Protein AF-A0AB36DPX4-F1 (afdb_monomer_lite)

Foldseek 3Di:
DVVVVVLVLLLQQQAQDFQQQAFELVVVLVVCCPPPLSQQQDAAVSVVVSLQLLQPADPVRHGDNLPVLSPDSHQWFAFQQLGTAGVSLLSNLLNQLLVQLVCLVPDVVNVVVVDDLVRSLVVSLVRQLVVQLVVLVVCCPVQVQHRQRQRRSLNSNLSNCCNSPQDDSNDPHGSSVSVVCCRVPPGVTDRLVLFPCSVSHHNHNPSHHSPDGDSDSGHPRHD

Organism: Moraxella catarrhalis (NCBI:txid480)

Radius of gyration: 17.57 Å; chains: 1; bounding box: 47×37×56 Å

Secondary structure (DSSP, 8-state):
-HHHHHHHHHTTTT-SS-GGGEE-HHHHHHHHHTSTT-GGG--HHHHHHHHHTTT-B-TTS-BSSSGGGTTSTTSEEEETTTEEEEHHHHHHHHHHHHHHHHHHHH-HHHHHTT--HHHHHHHHHHHHHHHHHHHHHHHHHH-TTTTT-TTHHHHHHHHHHIIIII--TT-SS-HHHHHHHHHHHTS-B--GGGSTTGGGS-SS--SS--S----SSSPSS--

Sequence (223 aa):
MAVAASVAAEAVENNAVNKSQSGNIITFIEFFNNTNTKMGQLVGSDAKKAMLRLNDTNFKLMPSVTPPFNGINDRYIYTTKGGWIDMVHFLFYASEAYSHKKEMMENPSTSYLGLTQQEIVSKSINHAVKRGYLQEKLDSIKAPHSAYSYEDLPSDYYGAVFGANHFDPKSKISFGQQIYNYFKQELDVKSPYHAPNYNDLPDIDNKKHSGIFNRTINPMFIP

pLDDT: mean 88.91, std 14.02, range [30.95, 98.81]

Structure (mmCIF, N/CA/C/O backbone):
data_AF-A0AB36DPX4-F1
#
_entry.id   AF-A0AB36DPX4-F1
#
loop_
_atom_site.group_PDB
_atom_site.id
_atom_site.type_symbol
_atom_site.label_atom_id
_atom_site.label_alt_id
_atom_site.label_comp_id
_atom_site.label_asym_id
_atom_site.label_entity_id
_atom_site.label_seq_id
_atom_site.pdbx_PDB_ins_code
_atom_site.Cartn_x
_atom_site.Cartn_y
_atom_site.Cartn_z
_atom_site.occupancy
_atom_site.B_iso_or_equiv
_atom_site.auth_seq_id
_atom_site.auth_comp_id
_atom_site.auth_asym_id
_atom_site.auth_atom_id
_atom_site.pdbx_PDB_model_num
ATOM 1 N N . MET A 1 1 ? 6.642 -6.412 -38.686 1.00 41.22 1 MET A N 1
ATOM 2 C CA . MET A 1 1 ? 6.571 -7.151 -37.404 1.00 41.22 1 MET A CA 1
ATOM 3 C C . MET A 1 1 ? 7.721 -6.844 -36.436 1.00 41.22 1 MET A C 1
ATOM 5 O O . MET A 1 1 ? 7.485 -6.959 -35.248 1.00 41.22 1 MET A O 1
ATOM 9 N N . ALA A 1 2 ? 8.904 -6.384 -36.873 1.00 34.56 2 ALA A N 1
ATOM 10 C CA . ALA A 1 2 ? 10.021 -6.069 -35.962 1.00 34.56 2 ALA A CA 1
ATOM 11 C C . ALA A 1 2 ? 9.861 -4.770 -35.133 1.00 34.56 2 ALA A C 1
ATOM 13 O O . ALA A 1 2 ? 10.355 -4.696 -34.018 1.00 34.56 2 ALA A O 1
ATOM 14 N N . VAL A 1 3 ? 9.124 -3.771 -35.637 1.00 30.95 3 VAL A N 1
ATOM 15 C CA . VAL A 1 3 ? 8.982 -2.448 -34.985 1.00 30.95 3 VAL A CA 1
ATOM 16 C C . VAL A 1 3 ? 8.029 -2.470 -33.777 1.00 30.95 3 VAL A C 1
ATOM 18 O O . VAL A 1 3 ? 8.194 -1.702 -32.843 1.00 30.95 3 VAL A O 1
ATOM 21 N N . ALA A 1 4 ? 7.043 -3.373 -33.751 1.00 33.69 4 ALA A N 1
ATOM 22 C CA . ALA A 1 4 ? 6.111 -3.486 -32.622 1.00 33.69 4 ALA A CA 1
ATOM 23 C C . ALA A 1 4 ? 6.730 -4.218 -31.414 1.00 33.69 4 ALA A C 1
ATOM 25 O O . ALA A 1 4 ? 6.387 -3.922 -30.276 1.00 33.69 4 ALA A O 1
ATOM 26 N N . ALA A 1 5 ? 7.669 -5.141 -31.661 1.00 37.72 5 ALA A N 1
ATOM 27 C CA . ALA A 1 5 ? 8.383 -5.865 -30.611 1.00 37.72 5 ALA A CA 1
ATOM 28 C C . ALA A 1 5 ? 9.475 -5.007 -29.944 1.00 37.72 5 ALA A C 1
ATOM 30 O O . ALA A 1 5 ? 9.682 -5.121 -28.741 1.00 37.72 5 ALA A O 1
ATOM 31 N N . SER A 1 6 ? 10.131 -4.107 -30.691 1.00 38.62 6 SER A N 1
ATOM 32 C CA . SER A 1 6 ? 11.149 -3.204 -30.134 1.00 38.62 6 SER A CA 1
ATOM 33 C C . SER A 1 6 ? 10.550 -2.109 -29.249 1.00 38.62 6 SER A C 1
ATOM 35 O O . SER A 1 6 ? 11.116 -1.795 -28.210 1.00 38.62 6 SER A O 1
ATOM 37 N N . VAL A 1 7 ? 9.374 -1.582 -29.611 1.00 40.78 7 VAL A N 1
ATOM 38 C CA . VAL A 1 7 ? 8.665 -0.574 -28.802 1.00 40.78 7 VAL A CA 1
ATOM 39 C C . VAL A 1 7 ? 8.134 -1.181 -27.501 1.00 40.78 7 VAL A C 1
ATOM 41 O O . VAL A 1 7 ? 8.132 -0.506 -26.482 1.00 40.78 7 VAL A O 1
ATOM 44 N N . ALA A 1 8 ? 7.733 -2.458 -27.498 1.00 45.75 8 ALA A N 1
ATOM 45 C CA . ALA A 1 8 ? 7.338 -3.154 -26.272 1.00 45.75 8 ALA A CA 1
ATOM 46 C C . ALA A 1 8 ? 8.532 -3.438 -25.338 1.00 45.75 8 ALA A C 1
ATOM 48 O O . ALA A 1 8 ? 8.369 -3.355 -24.126 1.00 45.75 8 ALA A O 1
ATOM 49 N N . ALA A 1 9 ? 9.721 -3.719 -25.886 1.00 47.78 9 ALA A N 1
ATOM 50 C CA . ALA A 1 9 ? 10.938 -3.968 -25.107 1.00 47.78 9 ALA A CA 1
ATOM 51 C C . ALA A 1 9 ? 11.545 -2.680 -24.509 1.00 47.78 9 ALA A C 1
ATOM 53 O O . ALA A 1 9 ? 11.871 -2.652 -23.324 1.00 47.78 9 ALA A O 1
ATOM 54 N N . GLU A 1 10 ? 11.616 -1.582 -25.278 1.00 44.16 10 GLU A N 1
ATOM 55 C CA . GLU A 1 10 ? 12.039 -0.263 -24.758 1.00 44.16 10 GLU A CA 1
ATOM 56 C C . GLU A 1 10 ? 11.089 0.269 -23.677 1.00 44.16 10 GLU A C 1
ATOM 58 O O . GLU A 1 10 ? 11.499 1.039 -22.802 1.00 44.16 10 GLU A O 1
ATOM 63 N N . ALA A 1 11 ? 9.823 -0.158 -23.725 1.00 51.47 11 ALA A N 1
ATOM 64 C CA . ALA A 1 11 ? 8.807 0.293 -22.797 1.00 51.47 11 ALA A CA 1
ATOM 65 C C . ALA A 1 11 ? 8.928 -0.323 -21.394 1.00 51.47 11 ALA A C 1
ATOM 67 O O . ALA A 1 11 ? 8.315 0.188 -20.463 1.00 51.47 11 ALA A O 1
ATOM 68 N N . VAL A 1 12 ? 9.725 -1.381 -21.204 1.00 56.12 12 VAL A N 1
ATOM 69 C CA . VAL A 1 12 ? 9.977 -1.952 -19.869 1.00 56.12 12 VAL A CA 1
ATOM 70 C C . VAL A 1 12 ? 11.297 -1.450 -19.270 1.00 56.12 12 VAL A C 1
ATOM 72 O O . VAL A 1 12 ? 11.348 -1.220 -18.068 1.00 56.12 12 VAL A O 1
ATOM 75 N N . GLU A 1 13 ? 12.312 -1.132 -20.083 1.00 55.06 13 GLU A N 1
ATOM 76 C CA . GLU A 1 13 ? 13.666 -0.735 -19.634 1.00 55.06 13 GLU A CA 1
ATOM 77 C C . GLU A 1 13 ? 13.723 0.565 -18.800 1.00 55.06 13 GLU A C 1
ATOM 79 O O . GLU A 1 13 ? 14.714 0.851 -18.137 1.00 55.06 13 GLU A O 1
ATOM 84 N N . ASN A 1 14 ? 12.669 1.380 -18.813 1.00 63.59 14 ASN A N 1
ATOM 85 C CA . ASN A 1 14 ? 12.616 2.633 -18.054 1.00 63.59 14 ASN A CA 1
ATOM 86 C C . ASN A 1 14 ? 11.450 2.635 -17.055 1.00 63.59 14 ASN A C 1
ATOM 88 O O . ASN A 1 14 ? 10.793 3.648 -16.875 1.00 63.59 14 ASN A O 1
ATOM 92 N N . ASN A 1 15 ? 11.089 1.487 -16.481 1.00 72.38 15 ASN A N 1
ATOM 93 C CA . ASN A 1 15 ? 9.994 1.433 -15.514 1.00 72.38 15 ASN A CA 1
ATOM 94 C C . ASN A 1 15 ? 10.430 1.755 -14.074 1.00 72.38 15 ASN A C 1
ATOM 96 O O . ASN A 1 15 ? 11.560 1.467 -13.682 1.00 72.38 15 ASN A O 1
ATOM 100 N N . ALA A 1 16 ? 9.512 2.335 -13.291 1.00 82.19 16 ALA A N 1
ATOM 101 C CA . ALA A 1 16 ? 9.692 2.568 -11.862 1.00 82.19 16 ALA A CA 1
ATOM 102 C C . ALA A 1 16 ? 9.812 1.241 -11.094 1.00 82.19 16 ALA A C 1
ATOM 104 O O . ALA A 1 16 ? 10.666 1.113 -10.204 1.00 82.19 16 ALA A O 1
ATOM 105 N N . VAL A 1 17 ? 9.028 0.227 -11.481 1.00 89.56 17 VAL A N 1
ATOM 106 C CA . VAL A 1 17 ? 9.230 -1.158 -11.044 1.00 89.56 17 VAL A CA 1
ATOM 107 C C . VAL A 1 17 ? 10.544 -1.673 -11.618 1.00 89.56 17 VAL A C 1
ATOM 109 O O . VAL A 1 17 ? 10.752 -1.693 -12.829 1.00 89.56 17 VAL A O 1
ATOM 112 N N . ASN A 1 18 ? 11.430 -2.123 -10.736 1.00 92.06 18 ASN A N 1
ATOM 113 C CA . ASN A 1 18 ? 12.785 -2.536 -11.081 1.00 92.06 18 ASN A CA 1
ATOM 114 C C . ASN A 1 18 ? 13.223 -3.741 -10.240 1.00 92.06 18 ASN A C 1
ATOM 116 O O . ASN A 1 18 ? 12.671 -3.997 -9.165 1.00 92.06 18 ASN A O 1
ATOM 120 N N . LYS A 1 19 ? 14.232 -4.481 -10.705 1.00 93.69 19 LYS A N 1
ATOM 121 C CA . LYS A 1 19 ? 14.697 -5.717 -10.059 1.00 93.69 19 LYS A CA 1
ATOM 122 C C . LYS A 1 19 ? 15.272 -5.469 -8.667 1.00 93.69 19 LYS A C 1
ATOM 124 O O . LYS A 1 19 ? 15.017 -6.280 -7.782 1.00 93.69 19 LYS A O 1
ATOM 129 N N . SER A 1 20 ? 15.986 -4.360 -8.445 1.00 93.94 20 SER A N 1
ATOM 130 C CA . SER A 1 20 ? 16.581 -4.049 -7.133 1.00 93.94 20 SER A CA 1
ATOM 131 C C . SER A 1 20 ? 15.547 -3.827 -6.026 1.00 93.94 20 SER A C 1
ATOM 133 O O . SER A 1 20 ? 15.861 -4.022 -4.853 1.00 93.94 20 SER A O 1
ATOM 135 N N . GLN A 1 21 ? 14.320 -3.454 -6.402 1.00 95.81 21 GLN A N 1
ATOM 136 C CA . GLN A 1 21 ? 13.211 -3.172 -5.490 1.00 95.81 21 GLN A CA 1
ATOM 137 C C . GLN A 1 21 ? 12.024 -4.136 -5.626 1.00 95.81 21 GLN A C 1
ATOM 139 O O . GLN A 1 21 ? 10.995 -3.948 -4.968 1.00 95.81 21 GLN A O 1
ATOM 144 N N . SER A 1 22 ? 12.155 -5.152 -6.480 1.00 96.00 22 SER A N 1
ATOM 145 C CA . SER A 1 22 ? 11.176 -6.225 -6.634 1.00 96.00 22 SER A CA 1
ATOM 146 C C . SER A 1 22 ? 11.465 -7.321 -5.620 1.00 96.00 22 SER A C 1
ATOM 148 O O . SER A 1 22 ? 12.454 -8.047 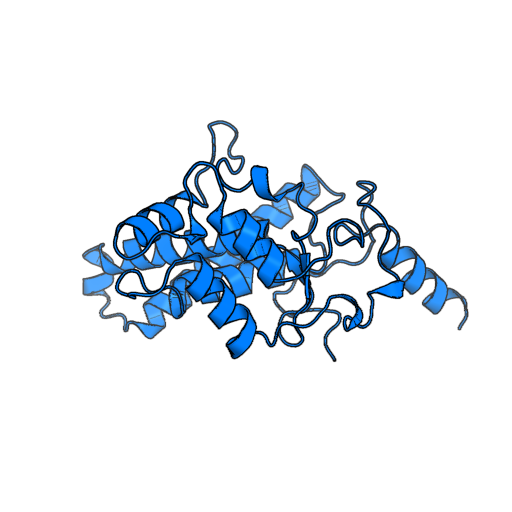-5.743 1.00 96.00 22 SER A O 1
ATOM 150 N N . GLY A 1 23 ? 10.583 -7.467 -4.638 1.00 95.19 23 GLY A N 1
ATOM 151 C CA . GLY A 1 23 ? 10.842 -8.312 -3.481 1.00 95.19 23 GLY A CA 1
ATOM 152 C C . GLY A 1 23 ? 9.708 -9.256 -3.123 1.00 95.19 23 GLY A C 1
ATOM 153 O O . GLY A 1 23 ? 8.839 -9.578 -3.937 1.00 95.19 23 GLY A O 1
ATOM 154 N N . ASN A 1 24 ? 9.742 -9.739 -1.883 1.00 95.06 24 ASN A N 1
ATOM 155 C CA . ASN A 1 24 ? 8.746 -10.668 -1.357 1.00 95.06 24 ASN A CA 1
ATOM 156 C C . ASN A 1 24 ? 7.951 -10.026 -0.220 1.00 95.06 24 ASN A C 1
ATOM 158 O O . ASN A 1 24 ? 8.463 -9.257 0.589 1.00 95.06 24 ASN A O 1
ATOM 162 N N . ILE A 1 25 ? 6.680 -10.413 -0.098 1.00 97.94 25 ILE A N 1
ATOM 163 C CA . ILE A 1 25 ? 5.825 -9.873 0.964 1.00 97.94 25 ILE A CA 1
ATOM 164 C C . ILE A 1 25 ? 6.365 -10.188 2.366 1.00 97.94 25 ILE A C 1
ATOM 166 O O . ILE A 1 25 ? 6.168 -9.411 3.288 1.00 97.94 25 ILE A O 1
ATOM 170 N N . ILE A 1 26 ? 7.067 -11.310 2.550 1.00 97.69 26 ILE A N 1
ATOM 171 C CA . ILE A 1 26 ? 7.609 -11.705 3.859 1.00 97.69 26 ILE A CA 1
ATOM 172 C C . ILE A 1 26 ? 8.674 -10.706 4.322 1.00 97.69 26 ILE A C 1
ATOM 174 O O . ILE A 1 26 ? 8.573 -10.181 5.427 1.00 97.69 26 ILE A O 1
ATOM 178 N N . THR A 1 27 ? 9.636 -10.389 3.458 1.00 96.44 27 THR A N 1
ATOM 179 C CA . THR A 1 27 ? 10.728 -9.446 3.728 1.00 96.44 27 THR A CA 1
ATOM 180 C C . THR A 1 27 ? 10.218 -8.009 3.851 1.00 96.44 27 THR A C 1
ATOM 182 O O . THR A 1 27 ? 10.634 -7.286 4.760 1.00 96.44 27 THR A O 1
ATOM 185 N N . PHE A 1 28 ? 9.204 -7.624 3.064 1.00 98.00 28 PHE A N 1
ATOM 186 C CA . PHE A 1 28 ? 8.481 -6.369 3.296 1.00 98.00 28 PHE A CA 1
ATOM 187 C C . PHE A 1 28 ? 7.877 -6.306 4.710 1.00 98.00 28 PHE A C 1
ATOM 189 O O . PHE A 1 28 ? 8.028 -5.307 5.416 1.00 98.00 28 PHE A O 1
ATOM 196 N N . ILE A 1 29 ? 7.199 -7.369 5.155 1.00 98.25 29 ILE A N 1
ATOM 197 C CA . ILE A 1 29 ? 6.580 -7.413 6.486 1.00 98.25 29 ILE A CA 1
ATOM 198 C C . ILE A 1 29 ? 7.632 -7.431 7.598 1.00 98.25 29 ILE A C 1
ATOM 200 O O . ILE A 1 29 ? 7.424 -6.798 8.633 1.00 98.25 29 ILE A O 1
ATOM 204 N N . GLU A 1 30 ? 8.779 -8.076 7.396 1.00 97.62 30 GLU A N 1
ATOM 205 C CA . GLU A 1 30 ? 9.919 -7.987 8.314 1.00 97.62 30 GLU A CA 1
ATOM 206 C C . GLU A 1 30 ? 10.408 -6.544 8.465 1.00 97.62 30 GLU A C 1
ATOM 208 O O . GLU A 1 30 ? 10.573 -6.074 9.596 1.00 97.62 30 GLU A O 1
ATOM 213 N N . PHE A 1 31 ? 10.559 -5.804 7.363 1.00 96.94 31 PHE A N 1
ATOM 214 C CA . PHE A 1 31 ? 10.870 -4.376 7.419 1.00 96.94 31 PHE A CA 1
ATOM 215 C C . PHE A 1 31 ? 9.766 -3.595 8.147 1.00 96.94 31 PHE A C 1
ATOM 217 O O . PHE A 1 31 ? 10.041 -2.829 9.074 1.00 96.94 31 PHE A O 1
ATOM 224 N N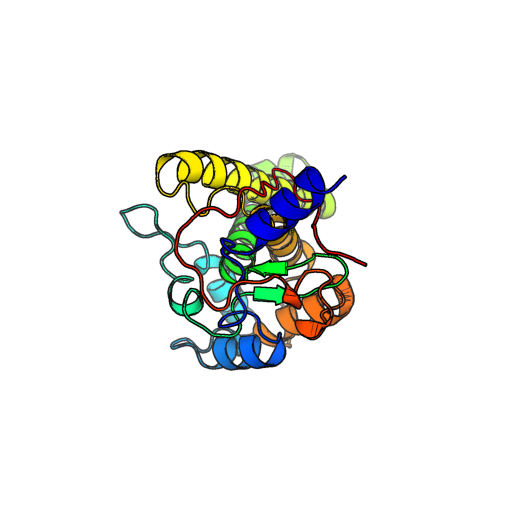 . PHE A 1 32 ? 8.500 -3.834 7.798 1.00 97.25 32 PHE A N 1
ATOM 225 C CA . PHE A 1 32 ? 7.343 -3.158 8.388 1.00 97.25 32 PHE A CA 1
ATOM 226 C C . PHE A 1 32 ? 7.247 -3.362 9.911 1.00 97.25 32 PHE A C 1
ATOM 228 O O . PHE A 1 32 ? 6.962 -2.423 10.671 1.00 97.25 32 PHE A O 1
ATOM 235 N N . ASN A 1 33 ? 7.553 -4.576 10.370 1.00 97.69 33 ASN A N 1
ATOM 236 C CA . ASN A 1 33 ? 7.626 -4.956 11.779 1.00 97.69 33 ASN A CA 1
ATOM 237 C C . ASN A 1 33 ? 8.768 -4.251 12.524 1.00 97.69 33 ASN A C 1
ATOM 239 O O . ASN A 1 33 ? 8.647 -4.026 13.728 1.00 97.69 33 ASN A O 1
ATOM 243 N N . ASN A 1 34 ? 9.843 -3.885 11.825 1.00 96.19 34 ASN A N 1
ATOM 244 C CA . ASN A 1 34 ? 11.055 -3.294 12.396 1.00 96.19 34 ASN A CA 1
ATOM 245 C C . ASN A 1 34 ? 11.228 -1.799 12.083 1.00 96.19 34 ASN A C 1
ATOM 247 O O . ASN A 1 34 ? 12.280 -1.227 12.360 1.00 96.19 34 ASN A O 1
ATOM 251 N N . THR A 1 35 ? 10.191 -1.134 11.564 1.00 94.25 35 THR A N 1
ATOM 252 C CA . THR A 1 35 ? 10.152 0.336 11.495 1.00 94.25 35 THR A CA 1
ATOM 253 C C . THR A 1 35 ? 10.394 0.959 12.879 1.00 94.25 35 THR A C 1
ATOM 255 O O . THR A 1 35 ? 10.125 0.334 13.904 1.00 94.25 35 THR A O 1
ATOM 258 N N . ASN A 1 36 ? 10.801 2.233 12.944 1.00 91.38 36 ASN A N 1
ATOM 259 C CA . ASN A 1 36 ? 11.050 2.943 14.217 1.00 91.38 36 ASN A CA 1
ATOM 260 C C . ASN A 1 36 ? 9.881 2.878 15.216 1.00 91.38 36 ASN A C 1
ATOM 262 O O . ASN A 1 36 ? 10.075 2.978 16.423 1.00 91.38 36 ASN A O 1
ATOM 266 N N . THR A 1 37 ? 8.656 2.713 14.713 1.00 92.62 37 THR A N 1
ATOM 267 C CA . THR A 1 37 ? 7.434 2.611 15.529 1.00 92.62 37 THR A CA 1
ATOM 268 C C . THR A 1 37 ? 6.854 1.200 15.580 1.00 92.62 37 THR A C 1
ATOM 270 O O . THR A 1 37 ? 5.749 1.016 16.081 1.00 92.62 37 THR A O 1
ATOM 273 N N . LYS A 1 38 ? 7.588 0.217 15.044 1.00 96.50 38 LYS A N 1
ATOM 274 C CA . LYS A 1 38 ? 7.218 -1.200 14.959 1.00 96.50 38 LYS A CA 1
ATOM 275 C C . LYS A 1 38 ? 5.810 -1.400 14.407 1.00 96.50 38 LYS A C 1
ATOM 277 O O . LYS A 1 38 ? 5.040 -2.209 14.916 1.00 96.50 38 LYS A O 1
ATOM 282 N N . MET A 1 39 ? 5.464 -0.621 13.380 1.00 95.19 39 MET A N 1
ATOM 283 C CA . MET A 1 39 ? 4.093 -0.484 12.889 1.00 95.19 39 MET A CA 1
ATOM 284 C C . MET A 1 39 ? 3.439 -1.837 12.588 1.00 95.19 39 MET A C 1
ATOM 286 O O . MET A 1 39 ? 2.292 -2.058 12.976 1.00 95.19 39 MET A O 1
ATOM 290 N N . GLY A 1 40 ? 4.178 -2.755 11.962 1.00 97.25 40 GLY A N 1
ATOM 291 C CA . GLY A 1 40 ? 3.672 -4.084 11.626 1.00 97.25 40 GLY A CA 1
ATOM 292 C C . GLY A 1 40 ? 3.365 -4.985 12.824 1.00 97.25 40 GLY A C 1
ATOM 293 O O . GLY A 1 40 ? 2.562 -5.907 12.689 1.00 97.25 40 GLY A O 1
ATOM 294 N N . GLN A 1 41 ? 3.925 -4.701 14.002 1.00 98.38 41 GLN A N 1
ATOM 295 C CA . GLN A 1 41 ? 3.697 -5.472 15.230 1.00 98.38 41 GLN A CA 1
ATOM 296 C C . GLN A 1 41 ? 2.480 -4.979 16.025 1.00 98.38 41 GLN A C 1
ATOM 298 O O . GLN A 1 41 ? 2.030 -5.659 16.946 1.00 98.38 41 GLN A O 1
ATOM 303 N N . LEU A 1 42 ? 1.938 -3.808 15.684 1.00 98.25 42 LEU A N 1
ATOM 304 C CA . LEU A 1 42 ? 0.825 -3.209 16.412 1.00 98.25 42 LEU A CA 1
ATOM 305 C C . LEU A 1 42 ? -0.468 -4.004 16.202 1.00 98.25 42 LEU A C 1
ATOM 307 O O . LEU A 1 42 ? -0.708 -4.565 15.134 1.00 98.25 42 LEU A O 1
ATOM 311 N N . VAL A 1 43 ? -1.325 -3.998 17.220 1.00 98.31 43 VAL A N 1
ATOM 312 C CA . VAL A 1 43 ? -2.655 -4.626 17.230 1.00 98.31 43 VAL A CA 1
ATOM 313 C C . VAL A 1 43 ? -3.700 -3.620 17.708 1.00 98.31 43 VAL A C 1
ATOM 315 O O . VAL A 1 43 ? -3.362 -2.572 18.268 1.00 98.31 43 VAL A O 1
ATOM 318 N N . GLY A 1 44 ? -4.981 -3.932 17.520 1.00 96.06 44 GLY A N 1
ATOM 319 C CA . GLY A 1 44 ? -6.051 -3.197 18.185 1.00 96.06 44 GLY A CA 1
ATOM 320 C C . GLY A 1 44 ? -6.100 -1.699 17.840 1.00 96.06 44 GLY A C 1
ATOM 321 O O . GLY A 1 44 ? -5.910 -1.263 16.699 1.00 96.06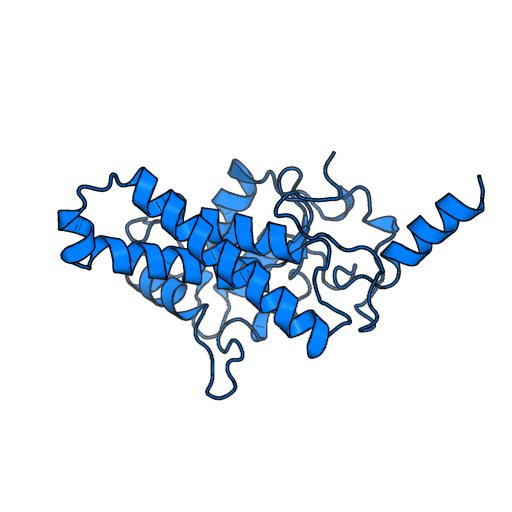 44 GLY A O 1
ATOM 322 N N . SER A 1 45 ? -6.292 -0.879 18.877 1.00 95.88 45 SER A N 1
ATOM 323 C CA . SER A 1 45 ? -6.302 0.583 18.766 1.00 95.88 45 SER A CA 1
ATOM 324 C C . SER A 1 45 ? -4.986 1.176 18.269 1.00 95.88 45 SER A C 1
ATOM 326 O O . SER A 1 45 ? -5.005 2.236 17.645 1.00 95.88 45 SER A O 1
ATOM 328 N N . ASP A 1 46 ? -3.850 0.530 18.526 1.00 97.62 46 ASP A N 1
ATOM 329 C CA . ASP A 1 46 ? -2.557 1.057 18.089 1.00 97.62 46 ASP A CA 1
ATOM 330 C C . ASP A 1 46 ? -2.308 0.757 16.612 1.00 97.62 46 ASP A C 1
ATOM 332 O O . ASP A 1 46 ? -1.842 1.638 15.889 1.00 97.62 46 ASP A O 1
ATOM 336 N N . ALA A 1 47 ? -2.751 -0.406 16.118 1.00 98.25 47 ALA A N 1
ATOM 337 C CA . ALA A 1 47 ? -2.830 -0.659 14.679 1.00 98.25 47 ALA A CA 1
ATOM 338 C C . ALA A 1 47 ? -3.748 0.363 13.993 1.00 98.25 47 ALA A C 1
ATOM 340 O O . ALA A 1 47 ? -3.386 0.909 12.954 1.00 98.25 47 ALA A O 1
ATOM 341 N N . LYS A 1 48 ? -4.901 0.698 14.599 1.00 98.06 48 LYS A N 1
ATOM 342 C CA . LYS A 1 48 ? -5.805 1.745 14.083 1.00 98.06 48 LYS A CA 1
ATOM 343 C C . LYS A 1 48 ? -5.108 3.100 13.957 1.00 98.06 48 LYS A C 1
ATOM 345 O O . LYS A 1 48 ? -5.221 3.735 12.913 1.00 98.06 48 LYS A O 1
ATOM 350 N N . LYS A 1 49 ? -4.416 3.558 15.006 1.00 97.62 49 LYS A N 1
ATOM 351 C CA . LYS A 1 49 ? -3.666 4.828 14.968 1.00 97.62 49 LYS A CA 1
ATOM 352 C C . LYS A 1 49 ? -2.588 4.791 13.894 1.00 97.62 49 LYS A C 1
ATOM 354 O O . LYS A 1 49 ? -2.370 5.786 13.215 1.00 97.62 49 LYS A O 1
ATOM 359 N N . ALA A 1 50 ? -1.924 3.649 13.743 1.00 97.56 50 ALA A N 1
ATOM 360 C CA . ALA A 1 50 ? -0.866 3.518 12.769 1.00 97.56 50 ALA A CA 1
ATOM 361 C C . ALA A 1 50 ? -1.364 3.464 11.324 1.00 97.56 50 ALA A C 1
ATOM 363 O O . ALA A 1 50 ? -0.709 4.058 10.477 1.00 97.56 50 ALA A O 1
ATOM 364 N N . MET A 1 51 ? -2.513 2.829 11.074 1.00 98.25 51 MET A N 1
ATOM 365 C CA . MET A 1 51 ? -3.223 2.914 9.800 1.00 98.25 51 MET A CA 1
ATOM 366 C C . MET A 1 51 ? -3.503 4.379 9.465 1.00 98.25 51 MET A C 1
ATOM 368 O O . MET A 1 51 ? -3.002 4.856 8.462 1.00 98.25 51 MET A O 1
ATOM 372 N N . LEU A 1 52 ? -4.189 5.108 10.355 1.00 97.44 52 LEU A N 1
ATOM 373 C CA . LEU A 1 52 ? -4.657 6.483 10.114 1.00 97.44 52 LEU A CA 1
ATOM 374 C C . LEU A 1 52 ? -3.563 7.516 9.808 1.00 97.44 52 LEU A C 1
ATOM 376 O O . LEU A 1 52 ? -3.883 8.555 9.255 1.00 97.44 52 LEU A O 1
ATOM 380 N N . ARG A 1 53 ? -2.306 7.270 10.187 1.00 95.94 53 ARG A N 1
ATOM 381 C CA . ARG A 1 53 ? -1.193 8.194 9.906 1.00 95.94 53 ARG A CA 1
ATOM 382 C C . ARG A 1 53 ? -0.465 7.901 8.595 1.00 95.94 53 ARG A C 1
ATOM 384 O O . ARG A 1 53 ? 0.386 8.684 8.193 1.00 95.94 53 ARG A O 1
ATOM 391 N N . LEU A 1 54 ? -0.712 6.763 7.934 1.00 96.56 54 LEU A N 1
ATOM 392 C CA . LEU A 1 54 ? 0.034 6.401 6.716 1.00 96.56 54 LEU A CA 1
ATOM 393 C C . LEU A 1 54 ? -0.192 7.401 5.571 1.00 96.56 54 LEU A C 1
ATOM 395 O O . LEU A 1 54 ? 0.679 7.531 4.716 1.00 96.56 54 LEU A O 1
ATOM 399 N N . ASN A 1 55 ? -1.309 8.132 5.582 1.00 94.81 55 ASN A N 1
ATOM 400 C CA . ASN A 1 55 ? -1.595 9.208 4.634 1.00 94.81 55 ASN A CA 1
ATOM 401 C C . ASN A 1 55 ? -1.266 10.620 5.158 1.00 94.81 55 ASN A C 1
ATOM 403 O O . ASN A 1 55 ? -1.604 11.605 4.504 1.00 94.81 55 ASN A O 1
ATOM 407 N N . ASP A 1 56 ? -0.588 10.754 6.304 1.00 93.12 56 ASP A N 1
ATOM 408 C CA . ASP A 1 56 ? -0.195 12.064 6.825 1.00 93.12 56 ASP A CA 1
ATOM 409 C C . ASP A 1 56 ? 0.769 12.762 5.859 1.00 93.12 56 ASP A C 1
ATOM 411 O O . ASP A 1 56 ? 1.828 12.227 5.503 1.00 93.12 56 ASP A O 1
ATOM 415 N N . THR A 1 57 ? 0.455 14.006 5.500 1.00 87.88 57 THR A N 1
ATOM 416 C CA . THR A 1 57 ? 1.313 14.851 4.665 1.00 87.88 57 THR A CA 1
ATOM 417 C C . THR A 1 57 ? 1.987 15.959 5.466 1.00 87.88 57 THR A C 1
ATOM 419 O O . THR A 1 57 ? 1.390 16.545 6.367 1.00 87.88 57 THR A O 1
ATOM 422 N N . ASN A 1 58 ? 3.218 16.312 5.099 1.00 86.94 58 ASN A N 1
ATOM 423 C CA . ASN A 1 58 ? 3.897 17.487 5.644 1.00 86.94 58 ASN A CA 1
ATOM 424 C C . ASN A 1 58 ? 3.327 18.805 5.067 1.00 86.94 58 ASN A C 1
ATOM 426 O O . ASN A 1 58 ? 2.463 18.809 4.194 1.00 86.94 58 ASN A O 1
ATOM 430 N N . PHE A 1 59 ? 3.865 19.948 5.505 1.00 82.31 59 PHE A N 1
ATOM 431 C CA . PHE A 1 59 ? 3.451 21.281 5.036 1.00 82.31 59 PHE A CA 1
ATOM 432 C C . PHE A 1 59 ? 3.639 21.523 3.524 1.00 82.31 59 PHE A C 1
ATOM 434 O O . PHE A 1 59 ? 3.078 22.473 2.983 1.00 82.31 59 PHE A O 1
ATOM 441 N N . LYS A 1 60 ? 4.426 20.685 2.835 1.00 81.25 60 LYS A N 1
ATOM 442 C CA . LYS A 1 60 ? 4.604 20.700 1.373 1.00 81.25 60 LYS A CA 1
ATOM 443 C C . LYS A 1 60 ? 3.639 19.751 0.652 1.00 81.25 60 LYS A C 1
ATOM 445 O O . LYS A 1 60 ? 3.806 19.535 -0.545 1.00 81.25 60 LYS A O 1
ATOM 450 N N . LEU A 1 61 ? 2.659 19.189 1.366 1.00 78.06 61 LEU A N 1
ATOM 451 C CA . LEU A 1 61 ? 1.704 18.192 0.875 1.00 78.06 61 LEU A CA 1
ATOM 452 C C . LEU A 1 61 ? 2.368 16.889 0.402 1.00 78.06 61 LEU A C 1
ATOM 454 O O . LEU A 1 61 ? 1.811 16.180 -0.429 1.00 78.06 61 LEU A O 1
ATOM 458 N N . MET A 1 62 ? 3.558 16.567 0.918 1.00 80.62 62 MET A N 1
ATOM 459 C CA . MET A 1 62 ? 4.235 15.303 0.617 1.00 80.62 62 MET A CA 1
ATOM 460 C C . MET A 1 62 ? 3.963 14.275 1.718 1.00 80.62 62 MET A C 1
ATOM 462 O O . MET A 1 62 ? 3.972 14.670 2.892 1.00 80.62 62 MET A O 1
ATOM 466 N N . PRO A 1 63 ? 3.797 12.980 1.386 1.00 85.81 63 PRO A N 1
ATOM 467 C CA . PRO A 1 63 ? 3.681 11.920 2.382 1.00 85.81 63 PRO A CA 1
ATOM 468 C C . PRO A 1 63 ? 4.831 11.967 3.394 1.00 85.81 63 PRO A C 1
ATOM 470 O O . PRO A 1 63 ? 5.993 12.156 3.029 1.00 85.81 63 PRO A O 1
ATOM 473 N N . SER A 1 64 ? 4.506 11.824 4.677 1.00 88.94 64 SER A N 1
ATOM 474 C CA . SER A 1 64 ? 5.469 11.960 5.779 1.00 88.94 64 SER A CA 1
ATOM 475 C C . SER A 1 64 ? 5.809 10.635 6.465 1.00 88.94 64 SER A C 1
ATOM 477 O O . SER A 1 64 ? 6.872 10.522 7.074 1.00 88.94 64 SER A O 1
ATOM 479 N N . VAL A 1 65 ? 4.950 9.619 6.328 1.00 88.25 65 VAL A N 1
ATOM 480 C CA . VAL A 1 65 ? 5.112 8.315 6.994 1.00 88.25 65 VAL A CA 1
ATOM 481 C C . VAL A 1 65 ? 5.615 7.224 6.051 1.00 88.25 65 VAL A C 1
ATOM 483 O O . VAL A 1 65 ? 6.404 6.381 6.471 1.00 88.25 65 VAL A O 1
ATOM 486 N N . THR A 1 66 ? 5.213 7.244 4.781 1.00 85.56 66 THR A N 1
ATOM 487 C CA . THR A 1 66 ? 5.643 6.271 3.766 1.00 85.56 66 THR A CA 1
ATOM 488 C C . THR A 1 66 ? 7.028 6.495 3.113 1.00 85.56 66 THR A C 1
ATOM 490 O O . THR A 1 66 ? 7.536 5.540 2.525 1.00 85.56 66 THR A O 1
ATOM 493 N N . PRO A 1 67 ? 7.730 7.649 3.229 1.00 87.00 67 PRO A N 1
ATOM 494 C CA . PRO A 1 67 ? 9.050 7.815 2.606 1.00 87.00 67 PRO A CA 1
ATOM 495 C C . PRO A 1 67 ? 10.114 6.755 2.943 1.00 87.00 67 PRO A C 1
ATOM 497 O O . PRO A 1 67 ? 10.878 6.406 2.043 1.00 87.00 67 PRO A O 1
ATOM 500 N N . PRO A 1 68 ? 10.191 6.192 4.170 1.00 88.75 68 PRO A N 1
ATOM 501 C CA . PRO A 1 68 ? 11.152 5.130 4.475 1.00 88.75 68 PRO A CA 1
ATOM 502 C C . PRO A 1 68 ? 11.002 3.870 3.610 1.00 88.75 68 PRO A C 1
ATOM 504 O O . PRO A 1 68 ? 11.962 3.117 3.485 1.00 88.75 68 PRO A O 1
ATOM 507 N N . PHE A 1 69 ? 9.831 3.639 3.007 1.00 91.44 69 PHE A N 1
ATOM 508 C CA . PHE A 1 69 ? 9.570 2.485 2.142 1.00 91.44 69 PHE A CA 1
ATOM 509 C C . PHE A 1 69 ? 9.999 2.721 0.684 1.00 91.44 69 PHE A C 1
ATOM 511 O O . PHE A 1 69 ? 10.100 1.768 -0.077 1.00 91.44 69 PHE A O 1
ATOM 518 N N . ASN A 1 70 ? 10.319 3.958 0.283 1.00 87.88 70 ASN A N 1
ATOM 519 C CA . ASN A 1 70 ? 10.712 4.258 -1.101 1.00 87.88 70 ASN A CA 1
ATOM 520 C C . ASN A 1 70 ? 12.031 3.592 -1.517 1.00 87.88 70 ASN A C 1
ATOM 522 O O . ASN A 1 70 ? 12.260 3.396 -2.706 1.00 87.88 70 ASN A O 1
ATOM 526 N N . GLY A 1 71 ? 12.914 3.302 -0.556 1.00 87.88 71 GLY A N 1
ATOM 527 C CA . GLY A 1 71 ? 14.275 2.821 -0.808 1.00 87.88 71 GLY A CA 1
ATOM 528 C C . GLY A 1 71 ? 14.528 1.366 -0.424 1.00 87.88 71 GLY A C 1
ATOM 529 O O . GLY A 1 71 ? 15.680 0.948 -0.440 1.00 87.88 71 GLY A O 1
ATOM 530 N N . ILE A 1 72 ? 13.499 0.610 -0.031 1.00 93.25 72 ILE A N 1
ATOM 531 C CA . ILE A 1 72 ? 13.681 -0.799 0.343 1.00 93.25 72 ILE A CA 1
ATOM 532 C C . ILE A 1 72 ? 13.682 -1.698 -0.895 1.00 93.25 72 ILE A C 1
ATOM 534 O O . ILE A 1 72 ? 13.071 -1.370 -1.914 1.00 93.25 72 ILE A O 1
ATOM 538 N N . ASN A 1 73 ? 14.325 -2.858 -0.767 1.00 93.44 73 ASN A N 1
ATOM 539 C CA . ASN A 1 73 ? 14.396 -3.866 -1.827 1.00 93.44 73 ASN A CA 1
ATOM 540 C C . ASN A 1 73 ? 13.052 -4.570 -2.078 1.00 93.44 73 ASN A C 1
ATOM 542 O O . ASN A 1 73 ? 12.882 -5.232 -3.092 1.00 93.44 73 ASN A O 1
ATOM 546 N N . ASP A 1 74 ? 12.102 -4.448 -1.149 1.00 94.88 74 ASP A N 1
ATOM 547 C CA . ASP A 1 74 ? 10.799 -5.116 -1.191 1.00 94.88 74 ASP A CA 1
ATOM 548 C C . ASP A 1 74 ? 9.646 -4.123 -1.366 1.00 94.88 74 ASP A C 1
ATOM 550 O O . ASP A 1 74 ? 8.567 -4.295 -0.800 1.00 94.88 74 ASP A O 1
ATOM 554 N N . ARG A 1 75 ? 9.890 -3.042 -2.114 1.00 96.44 75 ARG A N 1
ATOM 555 C CA . ARG A 1 75 ? 8.874 -2.021 -2.388 1.00 96.44 75 ARG A CA 1
ATOM 556 C C . ARG A 1 75 ? 7.800 -2.549 -3.333 1.00 96.44 75 ARG A C 1
ATOM 558 O O . ARG A 1 75 ? 6.626 -2.292 -3.089 1.00 96.44 75 ARG A O 1
ATOM 565 N N . TYR A 1 76 ? 8.196 -3.266 -4.384 1.00 97.69 76 TYR A N 1
ATOM 566 C CA . TYR A 1 76 ? 7.277 -3.799 -5.386 1.00 97.69 76 TYR A CA 1
ATOM 567 C C . TYR A 1 76 ? 7.048 -5.289 -5.158 1.00 97.69 76 TYR A C 1
ATOM 569 O O . TYR A 1 76 ? 7.989 -6.088 -5.174 1.00 97.69 76 TYR A O 1
ATOM 577 N N . ILE A 1 77 ? 5.788 -5.667 -4.958 1.00 98.44 77 ILE A N 1
ATOM 578 C CA . ILE A 1 77 ? 5.380 -7.041 -4.662 1.00 98.44 77 ILE A CA 1
ATOM 579 C C . ILE A 1 77 ? 4.492 -7.559 -5.790 1.00 98.44 77 ILE A C 1
ATOM 581 O O . ILE A 1 77 ? 3.464 -6.958 -6.100 1.00 98.44 77 ILE A O 1
ATOM 585 N N . TYR A 1 78 ? 4.866 -8.690 -6.389 1.00 98.31 78 TYR A N 1
ATOM 586 C CA . TYR A 1 78 ? 4.091 -9.285 -7.474 1.00 98.31 78 TYR A CA 1
ATOM 587 C C . TYR A 1 78 ? 2.939 -10.164 -6.968 1.00 98.31 78 TYR A C 1
ATOM 589 O O . TYR A 1 78 ? 3.095 -10.996 -6.067 1.00 98.31 78 TYR A O 1
ATOM 597 N N . THR A 1 79 ? 1.777 -10.016 -7.596 1.00 98.38 79 THR A N 1
ATOM 598 C CA . THR A 1 79 ? 0.555 -10.771 -7.310 1.00 98.38 79 THR A CA 1
ATOM 599 C C . THR A 1 79 ? -0.135 -11.163 -8.616 1.00 98.38 79 THR A C 1
ATOM 601 O O . THR A 1 79 ? -0.124 -10.399 -9.582 1.00 98.38 79 THR A O 1
ATOM 604 N N . THR A 1 80 ? -0.764 -12.338 -8.675 1.00 97.75 80 THR A N 1
ATOM 605 C CA . THR A 1 80 ? -1.415 -12.789 -9.924 1.00 97.75 80 THR A CA 1
ATOM 606 C C . THR A 1 80 ? -2.746 -12.091 -10.182 1.00 97.75 80 THR A C 1
ATOM 608 O O . THR A 1 80 ? -3.198 -12.051 -11.321 1.00 97.75 80 THR A O 1
ATOM 611 N N . LYS A 1 81 ? -3.376 -11.518 -9.149 1.00 97.44 81 LYS A N 1
ATOM 612 C CA . LYS A 1 81 ? -4.648 -10.798 -9.290 1.00 97.44 81 LYS A CA 1
ATOM 613 C C . LYS A 1 81 ? -4.501 -9.290 -9.369 1.00 97.44 81 LYS A C 1
ATOM 615 O O . LYS A 1 81 ? -5.391 -8.671 -9.931 1.00 97.44 81 LYS A O 1
ATOM 620 N N . GLY A 1 82 ? -3.450 -8.716 -8.784 1.00 96.38 82 GLY A N 1
ATOM 621 C CA . GLY A 1 82 ? -3.223 -7.270 -8.732 1.00 96.38 82 GLY A CA 1
ATOM 622 C C . GLY A 1 82 ? -1.998 -6.790 -9.506 1.00 96.38 82 GLY A C 1
ATOM 623 O O . GLY A 1 82 ? -1.722 -5.596 -9.502 1.00 96.38 82 GLY A O 1
ATOM 624 N N . GLY A 1 83 ? -1.277 -7.691 -10.181 1.00 96.88 83 GLY A N 1
ATOM 625 C CA . GLY A 1 83 ? -0.027 -7.364 -10.861 1.00 96.88 83 GLY A CA 1
ATOM 626 C C . GLY A 1 83 ? 1.058 -6.963 -9.863 1.00 96.88 83 GLY A C 1
ATOM 627 O O . GLY A 1 83 ? 1.126 -7.494 -8.748 1.00 96.88 83 GLY A O 1
ATOM 628 N N . TRP A 1 84 ? 1.912 -6.027 -10.268 1.00 97.44 84 TRP A N 1
ATOM 629 C CA . TRP A 1 84 ? 2.871 -5.381 -9.377 1.00 97.44 84 TRP A CA 1
ATOM 630 C C . TRP A 1 84 ? 2.167 -4.385 -8.462 1.00 97.44 84 TRP A C 1
ATOM 632 O O . TRP A 1 84 ? 1.424 -3.530 -8.935 1.00 97.44 84 TRP A O 1
ATOM 642 N N . ILE A 1 85 ? 2.423 -4.500 -7.161 1.00 98.25 85 ILE A N 1
ATOM 643 C CA . ILE A 1 85 ? 1.913 -3.588 -6.140 1.00 98.25 85 ILE A CA 1
ATOM 644 C C . ILE A 1 85 ? 3.080 -2.793 -5.559 1.00 98.25 85 ILE A C 1
ATOM 646 O O . ILE A 1 85 ? 3.978 -3.384 -4.956 1.00 98.25 85 ILE A O 1
ATOM 650 N N . ASP A 1 86 ? 3.050 -1.470 -5.703 1.00 97.06 86 ASP A N 1
ATOM 651 C CA . ASP A 1 86 ? 3.909 -0.557 -4.953 1.00 97.06 86 ASP A CA 1
ATOM 652 C C . ASP A 1 86 ? 3.369 -0.405 -3.528 1.00 97.06 86 ASP A C 1
ATOM 654 O O . ASP A 1 86 ? 2.292 0.153 -3.283 1.00 97.06 86 ASP A O 1
ATOM 658 N N . MET A 1 87 ? 4.142 -0.887 -2.558 1.00 97.94 87 MET A N 1
ATOM 659 C CA . MET A 1 87 ? 3.754 -0.855 -1.155 1.00 97.94 87 MET A CA 1
ATOM 660 C C . MET A 1 87 ? 3.623 0.564 -0.584 1.00 97.94 87 MET A C 1
ATOM 662 O O . MET A 1 87 ? 2.906 0.753 0.401 1.00 97.94 87 MET A O 1
ATOM 666 N N . VAL A 1 88 ? 4.263 1.570 -1.185 1.00 95.69 88 VAL A N 1
ATOM 667 C CA . VAL A 1 88 ? 4.125 2.980 -0.782 1.00 95.69 88 VAL A CA 1
ATOM 668 C C . VAL A 1 88 ? 2.719 3.481 -1.105 1.00 95.69 88 VAL A C 1
ATOM 670 O O . VAL A 1 88 ? 2.026 3.976 -0.210 1.00 95.69 88 VAL A O 1
ATOM 673 N N . HIS A 1 89 ? 2.285 3.292 -2.354 1.00 95.88 89 HIS A N 1
ATOM 674 C CA . HIS A 1 89 ? 0.937 3.620 -2.820 1.00 95.88 89 HIS A CA 1
ATOM 675 C C . HIS A 1 89 ? -0.118 2.812 -2.061 1.00 95.88 89 HIS A C 1
ATOM 677 O O . HIS A 1 89 ? -1.046 3.380 -1.479 1.00 95.88 89 HIS A O 1
ATOM 683 N N . PHE A 1 90 ? 0.085 1.496 -1.955 1.00 98.44 90 PHE A N 1
ATOM 684 C CA . PHE A 1 90 ? -0.806 0.599 -1.223 1.00 98.44 90 PHE A CA 1
ATOM 685 C C . PHE A 1 90 ? -1.067 1.076 0.214 1.00 98.44 90 PHE A C 1
ATOM 687 O O . PHE A 1 90 ? -2.220 1.188 0.636 1.00 98.44 90 PHE A O 1
ATOM 694 N N . LEU A 1 91 ? -0.010 1.377 0.979 1.00 98.19 91 LEU A N 1
ATOM 695 C CA . LEU A 1 91 ? -0.143 1.808 2.373 1.00 98.19 91 LEU A CA 1
ATOM 696 C C . LEU A 1 91 ? -0.810 3.184 2.497 1.00 98.19 91 LEU A C 1
ATOM 698 O O . LEU A 1 91 ? -1.648 3.377 3.383 1.00 98.19 91 LEU A O 1
ATOM 702 N N . PHE A 1 92 ? -0.454 4.129 1.625 1.00 97.25 92 PHE A N 1
ATOM 703 C CA . PHE A 1 92 ? -1.037 5.470 1.630 1.00 97.25 92 PHE A CA 1
ATOM 704 C C . PHE A 1 92 ? -2.549 5.406 1.374 1.00 97.25 92 PHE A C 1
ATOM 706 O O . PHE A 1 92 ? -3.347 5.898 2.179 1.00 97.25 92 PHE A O 1
ATOM 713 N N . TYR A 1 93 ? -2.961 4.713 0.310 1.00 98.06 93 TYR A N 1
ATOM 714 C CA . TYR A 1 93 ? -4.368 4.630 -0.079 1.00 98.06 93 TYR A CA 1
ATOM 715 C C . TYR A 1 93 ? -5.203 3.698 0.804 1.00 98.06 93 TYR A C 1
ATOM 717 O O . TYR A 1 93 ? -6.412 3.913 0.945 1.00 98.06 93 TYR A O 1
ATOM 725 N N . ALA A 1 94 ? -4.575 2.744 1.499 1.00 98.69 94 ALA A N 1
ATOM 726 C CA . ALA A 1 94 ? -5.220 2.033 2.599 1.00 98.69 94 ALA A CA 1
ATOM 727 C C . ALA A 1 94 ? -5.654 2.986 3.719 1.00 98.69 94 ALA A C 1
ATOM 729 O O . ALA A 1 94 ? -6.792 2.897 4.194 1.00 98.69 94 ALA A O 1
ATOM 730 N N . SER A 1 95 ? -4.797 3.935 4.107 1.00 98.50 95 SER A N 1
ATOM 731 C CA . SER A 1 95 ? -5.173 4.931 5.111 1.00 98.50 95 SER A CA 1
ATOM 732 C C . SER A 1 95 ? -6.192 5.934 4.604 1.00 98.50 95 SER A C 1
ATOM 734 O O . SER A 1 95 ? -7.140 6.224 5.331 1.00 98.50 95 SER A O 1
ATOM 736 N N . GLU A 1 96 ? -6.065 6.421 3.368 1.00 98.12 96 GLU A N 1
ATOM 737 C CA . GLU A 1 96 ? -7.064 7.320 2.770 1.00 98.12 96 GLU A CA 1
ATOM 738 C C . GLU A 1 96 ? -8.470 6.702 2.821 1.00 98.12 96 GLU A C 1
ATOM 740 O O . GLU A 1 96 ? -9.422 7.318 3.315 1.00 98.12 96 GLU A O 1
ATOM 745 N N . ALA A 1 97 ? -8.605 5.447 2.383 1.00 98.56 97 ALA A N 1
ATOM 746 C CA . ALA A 1 97 ? -9.890 4.758 2.378 1.00 98.56 97 ALA A CA 1
ATOM 747 C C . ALA A 1 97 ? -10.392 4.457 3.801 1.00 98.56 97 ALA A C 1
ATOM 749 O O . ALA A 1 97 ? -11.575 4.649 4.104 1.00 98.56 97 ALA A O 1
ATOM 750 N N . TYR A 1 98 ? -9.513 4.011 4.704 1.00 98.50 98 TYR A N 1
ATOM 751 C CA . TYR A 1 98 ? -9.894 3.735 6.090 1.00 98.50 98 TYR A CA 1
ATOM 752 C C . TYR A 1 98 ? -10.297 5.008 6.854 1.00 98.50 98 TYR A C 1
ATOM 754 O O . TYR A 1 98 ? -11.274 4.988 7.608 1.00 98.50 98 TYR A O 1
ATOM 762 N N . SER A 1 99 ? -9.592 6.117 6.633 1.00 97.75 99 SER A N 1
ATOM 763 C CA . SER A 1 99 ? -9.880 7.425 7.232 1.00 97.75 99 SER A CA 1
ATOM 764 C C . SER A 1 99 ? -11.245 7.941 6.796 1.00 97.75 99 SER A C 1
ATOM 766 O O . SER A 1 99 ? -12.070 8.269 7.649 1.00 97.75 99 SER A O 1
ATOM 768 N N . HIS A 1 100 ? -11.536 7.901 5.492 1.00 96.69 100 HIS A N 1
ATOM 769 C CA . HIS A 1 100 ? -12.845 8.290 4.968 1.00 96.69 100 HIS A CA 1
ATOM 770 C C . HIS A 1 100 ? -13.965 7.369 5.482 1.00 96.69 100 HIS A C 1
ATOM 772 O O . HIS A 1 100 ? -15.026 7.839 5.888 1.00 96.69 100 HIS A O 1
ATOM 778 N N . LYS A 1 101 ? -13.725 6.047 5.560 1.00 96.50 101 LYS A N 1
ATOM 779 C CA . LYS A 1 101 ? -14.675 5.090 6.167 1.00 96.50 101 LYS A CA 1
ATOM 780 C C . LYS A 1 101 ? -14.987 5.470 7.614 1.00 96.50 101 LYS A C 1
ATOM 782 O O . LYS A 1 101 ? -16.154 5.523 7.992 1.00 96.50 101 LYS A O 1
ATOM 787 N N . LYS A 1 102 ? -13.956 5.754 8.413 1.00 95.38 102 LYS A N 1
ATOM 788 C CA . LYS A 1 102 ? -14.098 6.179 9.809 1.00 95.38 102 LYS A CA 1
ATOM 789 C C . LYS A 1 102 ? -14.915 7.469 9.915 1.00 95.38 102 LYS A C 1
ATOM 791 O O . LYS A 1 102 ? -15.846 7.509 10.709 1.00 95.38 102 LYS A O 1
ATOM 796 N N . GLU A 1 103 ? -14.600 8.482 9.112 1.00 93.94 103 GLU A N 1
ATOM 797 C CA . GLU A 1 103 ? -15.335 9.752 9.095 1.00 93.94 103 GLU A CA 1
ATOM 798 C C . GLU A 1 103 ? -16.818 9.543 8.767 1.00 93.94 103 GLU A C 1
ATOM 800 O O . GLU A 1 103 ? -17.681 10.024 9.497 1.00 93.94 103 GLU A O 1
ATOM 805 N N . MET A 1 104 ? -17.127 8.758 7.732 1.00 92.50 104 MET A N 1
ATOM 806 C CA . MET A 1 104 ? -18.510 8.451 7.362 1.00 92.50 104 MET A CA 1
ATOM 807 C C . MET A 1 104 ? -19.271 7.719 8.475 1.00 92.50 104 MET A C 1
ATOM 809 O O . MET A 1 104 ? -20.458 7.968 8.674 1.00 92.50 104 MET A O 1
ATOM 813 N N . MET A 1 105 ? -18.612 6.819 9.206 1.00 90.31 105 MET A N 1
ATOM 814 C CA . MET A 1 105 ? -19.237 6.086 10.312 1.00 90.31 105 MET A CA 1
ATOM 815 C C . MET A 1 105 ? -19.424 6.945 11.571 1.00 90.31 105 MET A C 1
ATOM 817 O O . MET A 1 105 ? -20.337 6.683 12.351 1.00 90.31 105 MET A O 1
ATOM 821 N N . GLU A 1 106 ? -18.554 7.932 11.793 1.00 90.00 106 GLU A N 1
ATOM 822 C CA . GLU A 1 106 ? -18.574 8.802 12.976 1.00 90.00 106 GLU A CA 1
ATOM 823 C C . GLU A 1 106 ? -19.404 10.081 12.759 1.00 90.00 106 GLU A C 1
ATOM 825 O O . GLU A 1 106 ? -19.847 10.692 13.732 1.00 90.00 106 GLU A O 1
ATOM 830 N N . ASN A 1 107 ? -19.647 10.487 11.508 1.00 84.81 107 ASN A N 1
ATOM 831 C CA . ASN A 1 107 ? -20.417 11.683 11.184 1.00 84.81 107 ASN A CA 1
ATOM 832 C C . ASN A 1 107 ? -21.938 11.415 11.283 1.00 84.81 107 ASN A C 1
ATOM 834 O O . ASN A 1 107 ? -22.472 10.573 10.554 1.00 84.81 107 ASN A O 1
ATOM 838 N N . PRO A 1 108 ? -22.676 12.157 12.135 1.00 74.88 108 PRO A N 1
ATOM 839 C CA . PRO A 1 108 ? -24.124 12.000 12.269 1.00 74.88 108 PRO A CA 1
ATOM 840 C C . PRO A 1 108 ? -24.889 12.220 10.957 1.00 74.88 108 PRO A C 1
ATOM 842 O O . PRO A 1 108 ? -25.906 11.587 10.717 1.00 74.88 108 PRO A O 1
ATOM 845 N N . SER A 1 109 ? -24.401 13.081 10.063 1.00 74.50 109 SER A N 1
ATOM 846 C CA . SER A 1 109 ? -25.063 13.361 8.777 1.00 74.50 109 SER A CA 1
ATOM 847 C C . SER A 1 109 ? -25.119 12.130 7.871 1.00 74.50 109 SER A C 1
ATOM 849 O O . SER A 1 109 ? -26.105 11.917 7.172 1.00 74.50 109 SER A O 1
ATOM 851 N N . THR A 1 110 ? -24.085 11.288 7.898 1.00 70.25 110 THR A N 1
ATOM 852 C CA . THR A 1 110 ? -24.058 10.027 7.147 1.00 70.25 110 THR A CA 1
ATOM 853 C C . THR A 1 110 ? -24.888 8.937 7.808 1.00 70.25 110 THR A C 1
ATOM 855 O O . THR A 1 110 ? -25.436 8.102 7.090 1.00 70.25 110 THR A O 1
ATOM 858 N N . SER A 1 111 ? -25.057 8.960 9.135 1.00 61.66 111 SER A N 1
ATOM 859 C CA . SER A 1 111 ? -26.006 8.057 9.795 1.00 61.66 111 SER A CA 1
ATOM 860 C C . SER A 1 111 ? -27.461 8.397 9.439 1.00 61.66 111 SER A C 1
ATOM 862 O O . SER A 1 111 ? -28.251 7.480 9.218 1.00 61.66 111 SER A O 1
ATOM 864 N N . TYR A 1 112 ? -27.796 9.683 9.249 1.00 60.09 112 TYR A N 1
ATOM 865 C CA . TYR A 1 112 ? -29.112 10.109 8.741 1.00 60.09 112 TYR A CA 1
ATOM 866 C C . TYR A 1 112 ? -29.403 9.649 7.304 1.00 60.09 112 TYR A C 1
ATOM 868 O O . TYR A 1 112 ? -30.568 9.483 6.950 1.00 60.09 112 TYR A O 1
ATOM 876 N N . LEU A 1 113 ? -28.376 9.408 6.479 1.00 75.94 113 LEU A N 1
ATOM 877 C CA . LEU A 1 113 ? -28.547 8.886 5.115 1.00 75.94 113 LEU A CA 1
ATOM 878 C C . LEU A 1 113 ? -28.926 7.395 5.076 1.00 75.94 113 LEU A C 1
ATOM 880 O O . LEU A 1 113 ? -29.236 6.891 4.000 1.00 75.94 113 LEU A O 1
ATOM 884 N N . GLY A 1 114 ? -28.887 6.683 6.210 1.00 80.62 114 GLY A N 1
ATOM 885 C CA . GLY A 1 114 ? -29.279 5.272 6.284 1.00 80.62 114 GLY A CA 1
ATOM 886 C C . GLY A 1 114 ? -28.397 4.328 5.460 1.00 80.62 114 GLY A C 1
ATOM 887 O O . GLY A 1 114 ? -28.861 3.262 5.062 1.00 80.62 114 GLY A O 1
ATOM 888 N N . LEU A 1 115 ? -27.145 4.713 5.181 1.00 87.06 115 LEU A N 1
ATOM 889 C CA . LEU A 1 115 ? -26.229 3.908 4.373 1.00 87.06 115 LEU A CA 1
ATOM 890 C C . LEU A 1 115 ? -25.882 2.590 5.074 1.00 87.06 115 LEU A C 1
ATOM 892 O O . LEU A 1 115 ? -25.559 2.552 6.264 1.00 87.06 115 LEU A O 1
ATOM 896 N N . THR A 1 116 ? -25.875 1.510 4.304 1.00 90.81 116 THR A N 1
ATOM 897 C CA . THR A 1 116 ? -25.358 0.214 4.739 1.00 90.81 116 THR A CA 1
ATOM 898 C C . THR A 1 116 ? -23.836 0.252 4.891 1.00 90.81 116 THR A C 1
ATOM 900 O O . THR A 1 116 ? -23.137 1.068 4.285 1.00 90.81 116 THR A O 1
ATOM 903 N N . GLN A 1 117 ? -23.286 -0.691 5.663 1.00 90.38 117 GLN A N 1
ATOM 904 C CA . GLN A 1 117 ? -21.832 -0.824 5.810 1.00 90.38 117 GLN A CA 1
ATOM 905 C C . GLN A 1 117 ? -21.129 -1.038 4.463 1.00 90.38 117 GLN A C 1
ATOM 907 O O . GLN A 1 117 ? -20.078 -0.450 4.219 1.00 90.38 117 GLN A O 1
ATOM 912 N N . GLN A 1 118 ? -21.732 -1.820 3.562 1.00 93.81 118 GLN A N 1
ATOM 913 C CA . GLN A 1 118 ? -21.161 -2.070 2.241 1.00 93.81 118 GLN A CA 1
ATOM 914 C C . GLN A 1 118 ? -21.112 -0.795 1.390 1.00 93.81 118 GLN A C 1
ATOM 916 O O . GLN A 1 118 ? -20.118 -0.547 0.712 1.00 93.81 118 GLN A O 1
ATOM 921 N N . GLU A 1 119 ? -22.141 0.052 1.457 1.00 94.38 119 GLU A N 1
ATOM 922 C CA . GLU A 1 119 ? -22.146 1.333 0.745 1.00 94.38 119 GLU A CA 1
ATOM 923 C C . GLU A 1 119 ? -21.087 2.297 1.280 1.00 94.38 119 GLU A C 1
ATOM 925 O O . GLU A 1 119 ? -20.453 2.999 0.489 1.00 94.38 119 GLU A O 1
ATOM 930 N N . ILE A 1 120 ? -20.861 2.319 2.598 1.00 94.62 120 ILE A N 1
ATOM 931 C CA . ILE A 1 120 ? -19.780 3.104 3.208 1.00 94.62 120 ILE A CA 1
ATOM 932 C C . ILE A 1 120 ? -18.424 2.601 2.700 1.00 94.62 120 ILE A C 1
ATOM 934 O O . ILE A 1 120 ? -17.612 3.403 2.238 1.00 94.62 120 ILE A O 1
ATOM 938 N N . VAL A 1 121 ? -18.194 1.284 2.712 1.00 96.50 121 VAL A N 1
ATOM 939 C CA . VAL A 1 121 ? -16.965 0.673 2.178 1.00 96.50 121 VAL A CA 1
ATOM 940 C C . VAL A 1 121 ? -16.755 1.067 0.715 1.00 96.50 121 VAL A C 1
ATOM 942 O O . VAL A 1 121 ? -15.710 1.624 0.378 1.00 96.50 121 VAL A O 1
ATOM 945 N N . SER A 1 122 ? -17.754 0.866 -0.148 1.00 96.81 122 SER A N 1
ATOM 946 C CA . SER A 1 122 ? -17.657 1.212 -1.570 1.00 96.81 122 SER A CA 1
ATOM 947 C C . SER A 1 122 ? -17.413 2.706 -1.799 1.00 96.81 122 SER A C 1
ATOM 949 O O . SER A 1 122 ? -16.612 3.073 -2.662 1.00 96.81 122 SER A O 1
ATOM 951 N N . LYS A 1 123 ? -18.062 3.594 -1.038 1.00 95.94 123 LYS A N 1
ATOM 952 C CA . LYS A 1 123 ? -17.832 5.046 -1.138 1.00 95.94 123 LYS A CA 1
ATOM 953 C C . LYS A 1 123 ? -16.416 5.426 -0.710 1.00 95.94 123 LYS A C 1
ATOM 955 O O . LYS A 1 123 ? -15.805 6.254 -1.382 1.00 95.94 123 LYS A O 1
ATOM 960 N N . SER A 1 124 ? -15.876 4.796 0.328 1.00 97.62 124 SER A N 1
ATOM 961 C CA . SER A 1 124 ? -14.508 5.041 0.792 1.00 97.62 124 SER A CA 1
ATOM 962 C C . SER A 1 124 ? -13.435 4.532 -0.164 1.00 97.62 124 SER A C 1
ATOM 964 O O . SER A 1 124 ? -12.456 5.239 -0.394 1.00 97.62 124 SER A O 1
ATOM 966 N N . ILE A 1 125 ? -13.641 3.368 -0.790 1.00 98.06 125 ILE A N 1
ATOM 967 C CA . ILE A 1 125 ? -12.750 2.879 -1.855 1.00 98.06 125 ILE A CA 1
ATOM 968 C C . ILE A 1 125 ? -12.757 3.868 -3.027 1.00 98.06 125 ILE A C 1
ATOM 970 O O . ILE A 1 125 ? -11.707 4.324 -3.470 1.00 98.06 125 ILE A O 1
ATOM 974 N N . ASN A 1 126 ? -13.946 4.274 -3.483 1.00 96.56 126 ASN A N 1
ATOM 975 C CA . ASN A 1 126 ? -14.088 5.232 -4.580 1.00 96.56 126 ASN A CA 1
ATOM 976 C C . ASN A 1 126 ? -13.473 6.604 -4.267 1.00 96.56 126 ASN A C 1
ATOM 978 O O . ASN A 1 126 ? -12.935 7.249 -5.166 1.00 96.56 126 ASN A O 1
ATOM 982 N N . HIS A 1 127 ? -13.566 7.069 -3.019 1.00 96.00 127 HIS A N 1
ATOM 983 C CA . HIS A 1 127 ? -12.919 8.303 -2.578 1.00 96.00 127 HIS A CA 1
ATOM 984 C C . HIS A 1 127 ? -11.396 8.211 -2.739 1.00 96.00 127 HIS A C 1
ATOM 986 O O . HIS A 1 127 ? -10.803 9.056 -3.408 1.00 96.00 127 HIS A O 1
ATOM 992 N N . ALA A 1 128 ? -10.786 7.161 -2.185 1.00 96.75 128 ALA A N 1
ATOM 993 C CA . ALA A 1 128 ? -9.346 6.933 -2.259 1.00 96.75 128 ALA A CA 1
ATOM 994 C C . ALA A 1 128 ? -8.860 6.801 -3.713 1.00 96.75 128 ALA A C 1
ATOM 996 O O . ALA A 1 128 ? -7.945 7.510 -4.115 1.00 96.75 128 ALA A O 1
ATOM 997 N N . VAL A 1 129 ? -9.549 6.017 -4.547 1.00 94.44 129 VAL A N 1
ATOM 998 C CA . VAL A 1 129 ? -9.212 5.878 -5.976 1.00 94.44 129 VAL A CA 1
ATOM 999 C C . VAL A 1 129 ? -9.272 7.224 -6.706 1.00 94.44 129 VAL A C 1
ATOM 1001 O O . VAL A 1 129 ? -8.362 7.561 -7.457 1.00 94.44 129 VAL A O 1
ATOM 1004 N N . LYS A 1 130 ? -10.311 8.043 -6.478 1.00 94.00 130 LYS A N 1
ATOM 1005 C CA . LYS A 1 130 ? -10.404 9.385 -7.088 1.00 94.00 130 LYS A CA 1
ATOM 1006 C C . LYS A 1 130 ? -9.246 10.295 -6.677 1.00 94.00 130 LYS A C 1
ATOM 1008 O O . LYS A 1 130 ? -8.812 11.114 -7.488 1.00 94.00 130 LYS A O 1
ATOM 1013 N N . ARG A 1 131 ? -8.770 10.174 -5.434 1.00 92.31 131 ARG A N 1
ATOM 1014 C CA . ARG A 1 131 ? -7.583 10.887 -4.947 1.00 92.31 131 ARG A CA 1
ATOM 1015 C C . ARG A 1 131 ? -6.321 10.404 -5.675 1.00 92.31 131 ARG A C 1
ATOM 1017 O O . ARG A 1 131 ? -5.589 11.270 -6.142 1.00 92.31 131 ARG A O 1
ATOM 1024 N N . GLY A 1 132 ? -6.182 9.094 -5.898 1.00 89.25 132 GLY A N 1
ATOM 1025 C CA . GLY A 1 132 ? -5.164 8.471 -6.763 1.00 89.25 132 GLY A CA 1
ATOM 1026 C C . GLY A 1 132 ? -5.091 9.104 -8.142 1.00 89.25 132 GLY A C 1
ATOM 1027 O O . GLY A 1 132 ? -4.106 9.740 -8.504 1.00 89.25 132 GLY A O 1
ATOM 1028 N N . TYR A 1 133 ? -6.208 9.090 -8.874 1.00 89.19 133 TYR A N 1
ATOM 10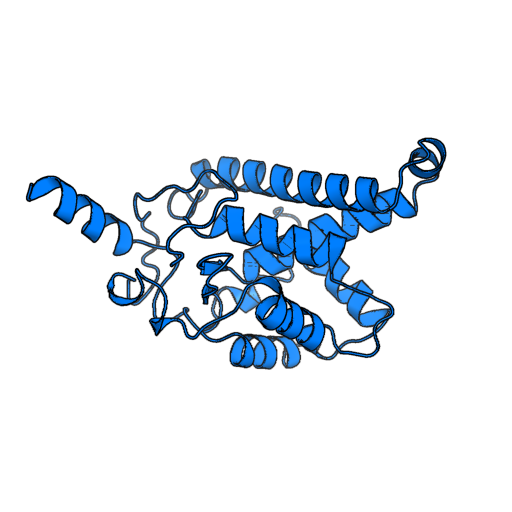29 C CA . TYR A 1 133 ? -6.286 9.734 -10.191 1.00 89.19 133 TYR A CA 1
ATOM 1030 C C . TYR A 1 133 ? -5.895 11.217 -10.184 1.00 89.19 133 TYR A C 1
ATOM 1032 O O . TYR A 1 133 ? -5.318 11.704 -11.160 1.00 89.19 133 TYR A O 1
ATOM 1040 N N . LEU A 1 134 ? -6.257 11.957 -9.130 1.00 87.94 134 LEU A N 1
ATOM 1041 C CA . LEU A 1 134 ? -5.901 13.368 -9.007 1.00 87.94 134 LEU A CA 1
ATOM 1042 C C . LEU A 1 134 ? -4.403 13.546 -8.740 1.00 87.94 134 LEU A C 1
ATOM 1044 O O . LEU A 1 134 ? -3.810 14.460 -9.313 1.00 87.94 134 LEU A O 1
ATOM 1048 N N . GLN A 1 135 ? -3.811 12.697 -7.900 1.00 84.12 135 GLN A N 1
ATOM 1049 C CA . GLN A 1 135 ? -2.376 12.694 -7.635 1.00 84.12 135 GLN A CA 1
ATOM 1050 C C . GLN A 1 135 ? -1.592 12.407 -8.920 1.00 84.12 135 GLN A C 1
ATOM 1052 O O . GLN A 1 135 ? -0.801 13.254 -9.324 1.00 84.12 135 GLN A O 1
ATOM 1057 N N . GLU A 1 136 ? -1.919 11.336 -9.646 1.00 83.56 136 GLU A N 1
ATOM 1058 C CA . GLU A 1 136 ? -1.248 10.979 -10.906 1.00 83.56 136 GLU A CA 1
ATOM 1059 C C . GLU A 1 136 ? -1.340 12.086 -11.968 1.00 83.56 136 GLU A C 1
ATOM 1061 O O . GLU A 1 136 ? -0.399 12.378 -12.718 1.00 83.56 136 GLU A O 1
ATOM 1066 N N . LYS A 1 137 ? -2.475 12.795 -12.001 1.00 83.50 137 LYS A N 1
ATOM 1067 C CA . LYS A 1 137 ? -2.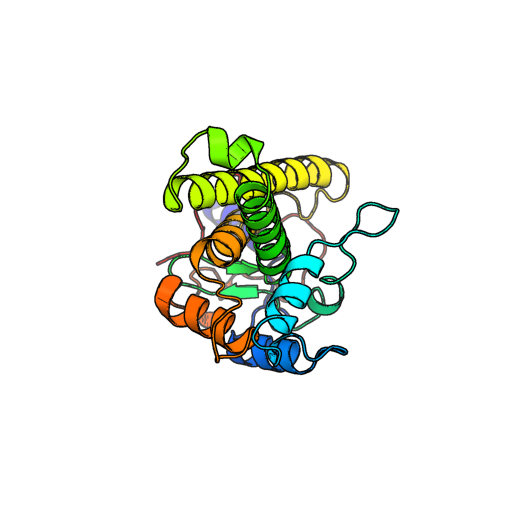651 13.961 -12.872 1.00 83.50 137 LYS A CA 1
ATOM 1068 C C . LYS A 1 137 ? -1.739 15.129 -12.480 1.00 83.50 137 LYS A C 1
ATOM 1070 O O . LYS A 1 137 ? -1.289 15.865 -13.359 1.00 83.50 137 LYS A O 1
ATOM 1075 N N . LEU A 1 138 ? -1.492 15.338 -11.188 1.00 79.56 138 LEU A N 1
ATOM 1076 C CA . LEU A 1 138 ? -0.560 16.360 -10.701 1.00 79.56 138 LEU A CA 1
ATOM 1077 C C . LEU A 1 138 ? 0.898 15.941 -10.931 1.00 79.56 138 LEU A C 1
ATOM 1079 O O . LEU A 1 138 ? 1.718 16.781 -11.315 1.00 79.56 138 LEU A O 1
ATOM 1083 N N . ASP A 1 139 ? 1.209 14.659 -10.763 1.00 77.38 139 ASP A N 1
ATOM 1084 C CA . ASP A 1 139 ? 2.547 14.106 -10.977 1.00 77.38 139 ASP A CA 1
ATOM 1085 C C . ASP A 1 139 ? 2.924 14.103 -12.458 1.00 77.38 139 ASP A C 1
ATOM 1087 O O . ASP A 1 139 ? 4.065 14.409 -12.791 1.00 77.38 139 ASP A O 1
ATOM 1091 N N . SER A 1 140 ? 1.952 13.985 -13.367 1.00 76.56 140 SER A N 1
ATOM 1092 C CA . SER A 1 140 ? 2.160 14.213 -14.809 1.00 76.56 140 SER A CA 1
ATOM 1093 C C . SER A 1 140 ? 2.763 15.594 -15.132 1.00 76.56 140 SER A C 1
ATOM 1095 O O . SER A 1 140 ? 3.306 15.791 -16.218 1.00 76.56 140 SER A O 1
ATOM 1097 N N . ILE A 1 141 ? 2.667 16.560 -14.209 1.00 73.94 141 ILE A N 1
ATOM 1098 C CA . ILE A 1 141 ? 3.262 17.899 -14.326 1.00 73.94 141 ILE A CA 1
ATOM 1099 C C . ILE A 1 141 ? 4.563 18.001 -13.512 1.00 73.94 141 ILE A C 1
ATOM 1101 O O . ILE A 1 141 ? 5.527 18.609 -13.975 1.00 73.94 141 ILE A O 1
ATOM 1105 N N . LYS A 1 142 ? 4.595 17.452 -12.290 1.00 75.06 142 LYS A N 1
ATOM 1106 C CA . LYS A 1 142 ? 5.701 17.647 -11.328 1.00 75.06 142 LYS A CA 1
ATOM 1107 C C . LYS A 1 142 ? 6.791 16.577 -11.386 1.00 75.06 142 LYS A C 1
ATOM 1109 O O . LYS A 1 142 ? 7.953 16.885 -11.132 1.00 75.06 142 LYS A O 1
ATOM 1114 N N . ALA A 1 143 ? 6.418 15.347 -11.703 1.00 76.19 143 ALA A N 1
ATOM 1115 C CA . ALA A 1 143 ? 7.286 14.184 -11.817 1.00 76.19 143 ALA A CA 1
ATOM 1116 C C . ALA A 1 143 ? 6.834 13.307 -13.004 1.00 76.19 143 ALA A C 1
ATOM 1118 O O . ALA A 1 143 ? 6.408 12.171 -12.814 1.00 76.19 143 ALA A O 1
ATOM 1119 N N . PRO A 1 144 ? 6.949 13.795 -14.259 1.00 72.75 144 PRO A N 1
ATOM 1120 C CA . PRO A 1 144 ? 6.397 13.093 -15.424 1.00 72.75 144 PRO A CA 1
ATOM 1121 C C . PRO A 1 144 ? 6.997 11.701 -15.665 1.00 72.75 144 PRO A C 1
ATOM 1123 O O . PRO A 1 144 ? 6.464 10.929 -16.451 1.00 72.75 144 PRO A O 1
ATOM 1126 N N . HIS A 1 145 ? 8.130 11.400 -15.025 1.00 71.75 145 HIS A N 1
ATOM 1127 C CA . HIS A 1 145 ? 8.819 10.120 -15.132 1.00 71.75 145 HIS A CA 1
ATOM 1128 C C . HIS A 1 145 ? 8.123 8.979 -14.389 1.00 71.75 145 HIS A C 1
ATOM 1130 O O . HIS A 1 145 ? 8.356 7.835 -14.754 1.00 71.75 145 HIS A O 1
ATOM 1136 N N . SER A 1 146 ? 7.287 9.279 -13.393 1.00 70.94 146 SER A N 1
ATOM 1137 C CA . SER A 1 146 ? 6.590 8.273 -12.585 1.00 70.94 146 SER A CA 1
ATOM 1138 C C . SER A 1 146 ? 5.076 8.274 -12.781 1.00 70.94 146 SER A C 1
ATOM 1140 O O . SER A 1 146 ? 4.417 7.388 -12.268 1.00 70.94 146 SER A O 1
ATOM 1142 N N . ALA A 1 147 ? 4.517 9.259 -13.488 1.00 77.50 147 ALA A N 1
ATOM 1143 C CA . ALA A 1 147 ? 3.073 9.448 -13.548 1.00 77.50 147 ALA A CA 1
ATOM 1144 C C . ALA A 1 147 ? 2.356 8.376 -14.382 1.00 77.50 147 ALA A C 1
ATOM 1146 O O . ALA A 1 147 ? 2.630 8.232 -15.578 1.00 77.50 147 ALA A O 1
ATOM 1147 N N . TYR A 1 148 ? 1.346 7.736 -13.791 1.00 80.12 148 TYR A N 1
ATOM 1148 C CA . TYR A 1 148 ? 0.587 6.624 -14.369 1.00 80.12 148 TYR A CA 1
ATOM 1149 C C . TYR A 1 148 ? 1.479 5.447 -14.792 1.00 80.12 148 TYR A C 1
ATOM 1151 O O . TYR A 1 148 ? 1.215 4.808 -15.826 1.00 80.12 148 TYR A O 1
ATOM 1159 N N . SER A 1 149 ? 2.502 5.143 -13.991 1.00 83.94 149 SER A N 1
ATOM 1160 C CA . SER A 1 149 ? 3.213 3.868 -14.078 1.00 83.94 149 SER A CA 1
ATOM 1161 C C . SER A 1 149 ? 2.213 2.726 -13.877 1.00 83.94 149 SER A C 1
ATOM 1163 O O . SER A 1 149 ? 1.105 2.904 -13.356 1.00 83.94 149 SER A O 1
ATOM 1165 N N . TYR A 1 150 ? 2.518 1.544 -14.413 1.00 88.06 150 TYR A N 1
ATOM 1166 C CA . TYR A 1 150 ? 1.477 0.533 -14.593 1.00 88.06 150 TYR A CA 1
ATOM 1167 C C . TYR A 1 150 ? 0.913 -0.022 -13.277 1.00 88.06 150 TYR A C 1
ATOM 1169 O O . TYR A 1 150 ? -0.191 -0.577 -13.268 1.00 88.06 150 TYR A O 1
ATOM 1177 N N . GLU A 1 151 ? 1.679 0.114 -12.202 1.00 89.94 151 GLU A N 1
ATOM 1178 C CA . GLU A 1 151 ? 1.402 -0.324 -10.845 1.00 89.94 151 GLU A CA 1
ATOM 1179 C C . GLU A 1 151 ? 0.624 0.703 -10.021 1.00 89.94 151 GLU A C 1
ATOM 1181 O O . GLU A 1 151 ? -0.048 0.289 -9.080 1.00 89.94 151 GLU A O 1
ATOM 1186 N N . ASP A 1 152 ? 0.660 1.998 -10.357 1.00 91.44 152 ASP A N 1
ATOM 1187 C CA . ASP A 1 152 ? 0.202 3.074 -9.460 1.00 91.44 152 ASP A CA 1
ATOM 1188 C C . ASP A 1 152 ? -1.283 2.933 -9.101 1.00 91.44 152 ASP A C 1
ATOM 1190 O O . ASP A 1 152 ? -1.648 2.634 -7.964 1.00 91.44 152 ASP A O 1
ATOM 1194 N N . LEU A 1 153 ? -2.171 3.058 -10.092 1.00 93.44 153 LEU A N 1
ATOM 1195 C CA . LEU A 1 153 ? -3.619 3.000 -9.866 1.00 93.44 153 LEU A CA 1
ATOM 1196 C C . LEU A 1 153 ? -4.120 1.630 -9.370 1.00 93.44 153 LEU A C 1
ATOM 1198 O O . LEU A 1 153 ? -5.033 1.610 -8.533 1.00 93.44 153 LEU A O 1
ATOM 1202 N N . PRO A 1 154 ? -3.582 0.480 -9.829 1.00 96.75 154 PRO A N 1
ATOM 1203 C CA . PRO A 1 154 ? -3.848 -0.799 -9.177 1.00 96.75 154 PRO A CA 1
ATOM 1204 C C . PRO A 1 154 ? -3.422 -0.811 -7.701 1.00 96.75 154 PRO A C 1
ATOM 1206 O O . PRO A 1 154 ? -4.202 -1.252 -6.853 1.00 96.75 154 PRO A O 1
ATOM 1209 N N . SER A 1 155 ? -2.242 -0.284 -7.361 1.00 97.81 155 SER A N 1
ATOM 1210 C CA . SER A 1 155 ? -1.749 -0.214 -5.976 1.00 97.81 155 SER A CA 1
ATOM 1211 C C . SER A 1 155 ? -2.657 0.642 -5.098 1.00 97.81 155 SER A C 1
ATOM 1213 O O . SER A 1 155 ? -3.033 0.211 -4.003 1.00 97.81 155 SER A O 1
ATOM 1215 N N . ASP A 1 156 ? -3.085 1.798 -5.606 1.00 97.88 156 ASP A N 1
ATOM 1216 C CA . ASP A 1 156 ? -4.047 2.681 -4.946 1.00 97.88 156 ASP A CA 1
ATOM 1217 C C . ASP A 1 156 ? -5.363 1.948 -4.666 1.00 97.88 156 ASP A C 1
ATOM 1219 O O . ASP A 1 156 ? -5.890 1.978 -3.549 1.00 97.88 156 ASP A O 1
ATOM 1223 N N . TYR A 1 157 ? -5.893 1.253 -5.677 1.00 98.50 157 TYR A N 1
ATOM 1224 C CA . TYR A 1 157 ? -7.141 0.505 -5.570 1.00 98.50 157 TYR A CA 1
ATOM 1225 C C . TYR A 1 157 ? -7.044 -0.630 -4.548 1.00 98.50 157 TYR A C 1
ATOM 1227 O O . TYR A 1 157 ? -7.882 -0.713 -3.647 1.00 98.50 157 TYR A O 1
ATOM 1235 N N . TYR A 1 158 ? -6.027 -1.490 -4.639 1.00 98.69 158 TYR A N 1
ATOM 1236 C CA . TYR A 1 158 ? -5.886 -2.616 -3.715 1.00 98.69 158 TYR A CA 1
ATOM 1237 C C . TYR A 1 158 ? -5.540 -2.166 -2.295 1.00 98.69 158 TYR A C 1
ATOM 1239 O O . TYR A 1 158 ? -5.998 -2.805 -1.342 1.00 98.69 158 TYR A O 1
ATOM 1247 N N . GLY A 1 159 ? -4.815 -1.054 -2.141 1.00 98.75 159 GLY A N 1
ATOM 1248 C CA . GLY A 1 159 ? -4.635 -0.370 -0.862 1.00 98.75 159 GLY A CA 1
ATOM 1249 C C . GLY A 1 159 ? -5.974 0.075 -0.286 1.00 98.75 159 GLY A C 1
ATOM 1250 O O . GLY A 1 159 ? -6.330 -0.293 0.837 1.00 98.75 159 GLY A O 1
ATO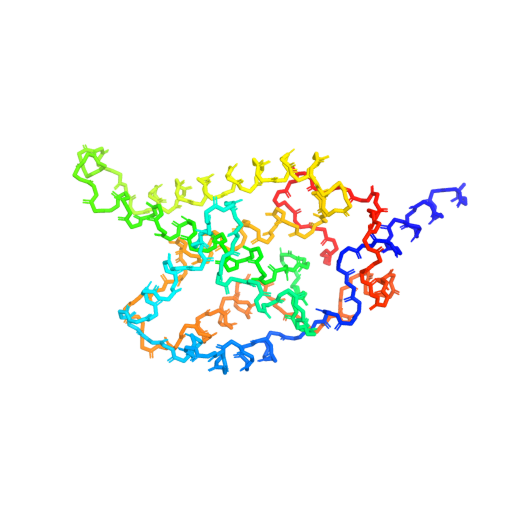M 1251 N N . ALA A 1 160 ? -6.772 0.785 -1.083 1.00 98.75 160 ALA A N 1
ATOM 1252 C CA . ALA A 1 160 ? -8.087 1.265 -0.680 1.00 98.75 160 ALA A CA 1
ATOM 1253 C C . ALA A 1 160 ? -9.046 0.127 -0.289 1.00 98.75 160 ALA A C 1
ATOM 1255 O O . ALA A 1 160 ? -9.728 0.221 0.737 1.00 98.75 160 ALA A O 1
ATOM 1256 N N . VAL A 1 161 ? -9.070 -0.965 -1.061 1.00 98.75 161 VAL A N 1
ATOM 1257 C CA . VAL A 1 161 ? -9.833 -2.184 -0.742 1.00 98.75 161 VAL A CA 1
ATOM 1258 C C . VAL A 1 161 ? -9.374 -2.759 0.592 1.00 98.75 161 VAL A C 1
ATOM 1260 O O . VAL A 1 161 ? -10.209 -3.015 1.461 1.00 98.75 161 VAL A O 1
ATOM 1263 N N . PHE A 1 162 ? -8.065 -2.908 0.807 1.00 98.81 162 PHE A N 1
ATOM 1264 C CA . PHE A 1 162 ? -7.543 -3.406 2.073 1.00 98.81 162 PHE A CA 1
ATOM 1265 C C . PHE A 1 162 ? -7.976 -2.523 3.253 1.00 98.81 162 PHE A C 1
ATOM 1267 O O . PHE A 1 162 ? -8.586 -3.022 4.199 1.00 98.81 162 PHE A O 1
ATOM 1274 N N . GLY A 1 163 ? -7.746 -1.210 3.190 1.00 98.62 163 GLY A N 1
ATOM 1275 C CA . GLY A 1 163 ? -8.084 -0.291 4.281 1.00 98.62 163 GLY A CA 1
ATOM 1276 C C . GLY A 1 163 ? -9.587 -0.206 4.575 1.00 98.62 163 GLY A C 1
ATOM 1277 O O . GLY A 1 163 ? -10.023 -0.241 5.733 1.00 98.62 163 GLY A O 1
ATOM 1278 N N . ALA A 1 164 ? -10.421 -0.129 3.538 1.00 98.31 164 ALA A N 1
ATOM 1279 C CA . ALA A 1 164 ? -11.864 -0.016 3.718 1.00 98.31 164 ALA A CA 1
ATOM 1280 C C . ALA A 1 164 ? -12.531 -1.353 4.079 1.00 98.31 164 ALA A C 1
ATOM 1282 O O . ALA A 1 164 ? -13.446 -1.348 4.903 1.00 98.31 164 ALA A O 1
ATOM 1283 N N . ASN A 1 165 ? -12.073 -2.477 3.527 1.00 98.12 165 ASN A N 1
ATOM 1284 C CA . ASN A 1 165 ? -12.809 -3.744 3.584 1.00 98.12 165 ASN A CA 1
ATOM 1285 C C . ASN A 1 165 ? -12.137 -4.850 4.417 1.00 98.12 165 ASN A C 1
ATOM 1287 O O . ASN A 1 165 ? -12.847 -5.668 4.992 1.00 98.12 165 ASN A O 1
ATOM 1291 N N . HIS A 1 166 ? -10.804 -4.884 4.522 1.00 98.25 166 HIS A N 1
ATOM 1292 C CA . HIS A 1 166 ? -10.087 -6.005 5.158 1.00 98.25 166 HIS A CA 1
ATOM 1293 C C . HIS A 1 166 ? -9.375 -5.639 6.462 1.00 98.25 166 HIS A C 1
ATOM 1295 O O . HIS A 1 166 ? -9.244 -6.490 7.341 1.00 98.25 166 HIS A O 1
ATOM 1301 N N . PHE A 1 167 ? -8.920 -4.395 6.614 1.00 98.56 167 PHE A N 1
ATOM 1302 C CA . PHE A 1 167 ? -8.282 -3.950 7.844 1.00 98.56 167 PHE A CA 1
ATOM 1303 C C . PHE A 1 167 ? -9.292 -3.928 8.996 1.00 98.56 167 PHE A C 1
ATOM 1305 O O . PHE A 1 167 ? -10.290 -3.195 8.964 1.00 98.56 167 PHE A O 1
ATOM 1312 N N . ASP A 1 168 ? -8.986 -4.697 10.039 1.00 97.44 168 ASP A N 1
ATOM 1313 C CA . ASP A 1 168 ? -9.797 -4.810 11.240 1.00 97.44 168 ASP A CA 1
ATOM 1314 C C . ASP A 1 168 ? -9.017 -4.317 12.474 1.00 97.44 168 ASP A C 1
ATOM 1316 O O . ASP A 1 168 ? -8.116 -5.004 12.976 1.00 97.44 168 ASP A O 1
ATOM 1320 N N . PRO A 1 169 ? -9.382 -3.146 13.030 1.00 95.81 169 PRO A N 1
ATOM 1321 C CA . PRO A 1 169 ? -8.760 -2.608 14.234 1.00 95.81 169 PRO A CA 1
ATOM 1322 C C . PRO A 1 169 ? -9.161 -3.358 15.514 1.00 95.81 169 PRO A C 1
ATOM 1324 O O . PRO A 1 169 ? -8.684 -2.998 16.586 1.00 95.81 169 PRO A O 1
ATOM 1327 N N . LYS A 1 170 ? -10.072 -4.338 15.455 1.00 96.25 170 LYS A N 1
ATOM 1328 C CA . LYS A 1 170 ? -10.438 -5.206 16.589 1.00 96.25 170 LYS A CA 1
ATOM 1329 C C . LYS A 1 170 ? -9.730 -6.558 16.539 1.00 96.25 170 LYS A C 1
ATOM 1331 O O . LYS A 1 170 ? -9.831 -7.335 17.490 1.00 96.25 170 LYS A O 1
ATOM 1336 N N . SER A 1 171 ? -9.014 -6.833 15.454 1.00 95.38 171 SER A N 1
ATOM 1337 C CA . SER A 1 171 ? -8.311 -8.088 15.272 1.00 95.38 171 SER A CA 1
ATOM 1338 C C . SER A 1 171 ? -7.183 -8.263 16.290 1.00 95.38 171 SER A C 1
ATOM 1340 O O . SER A 1 171 ? -6.513 -7.308 16.693 1.00 95.38 171 SER A O 1
ATOM 1342 N N . LYS A 1 172 ? -6.963 -9.520 16.693 1.00 96.44 172 LYS A N 1
ATOM 1343 C CA . LYS A 1 172 ? -5.860 -9.922 17.579 1.00 96.44 172 LYS A CA 1
ATOM 1344 C C . LYS A 1 172 ? -4.549 -10.156 16.828 1.00 96.44 172 LYS A C 1
ATOM 1346 O O . LYS A 1 172 ? -3.510 -10.271 17.469 1.00 96.44 172 LYS A O 1
ATOM 1351 N N . ILE A 1 173 ? -4.595 -10.259 15.499 1.00 97.88 173 ILE A N 1
ATOM 1352 C CA . ILE A 1 173 ? -3.386 -10.384 14.682 1.00 97.88 173 ILE A CA 1
ATOM 1353 C C . ILE A 1 173 ? -2.815 -9.004 14.360 1.00 97.88 173 ILE A C 1
ATOM 1355 O O . ILE A 1 173 ? -3.549 -8.018 14.246 1.00 97.88 173 ILE A O 1
ATOM 1359 N N . SER A 1 174 ? -1.490 -8.945 14.231 1.00 98.50 174 SER A N 1
ATOM 1360 C CA . SER A 1 174 ? -0.774 -7.691 14.024 1.00 98.50 174 SER A CA 1
ATOM 1361 C C . SER A 1 174 ? -1.105 -7.047 12.681 1.00 98.50 174 SER A C 1
ATOM 1363 O O . SER A 1 174 ? -1.559 -7.709 11.746 1.00 98.50 174 SER A O 1
ATOM 1365 N N . PHE A 1 175 ? -0.849 -5.746 12.566 1.00 98.62 175 PHE A N 1
ATOM 1366 C CA . PHE A 1 175 ? -1.091 -5.001 11.337 1.00 98.62 175 PHE A CA 1
ATOM 1367 C C . PHE A 1 175 ? -0.331 -5.609 10.144 1.00 98.62 175 PHE A C 1
ATOM 1369 O O . PHE A 1 175 ? -0.911 -5.831 9.083 1.00 98.62 175 PHE A O 1
ATOM 1376 N N . GLY A 1 176 ? 0.935 -5.986 10.343 1.00 98.56 176 GLY A N 1
ATOM 1377 C CA . GLY A 1 176 ? 1.723 -6.678 9.325 1.00 98.56 176 GLY A CA 1
ATOM 1378 C C . GLY A 1 176 ? 1.125 -8.033 8.938 1.00 98.56 176 GLY A C 1
ATOM 1379 O O . GLY A 1 176 ? 1.061 -8.363 7.755 1.00 98.56 176 GLY A O 1
ATOM 1380 N N . GLN A 1 177 ? 0.593 -8.791 9.903 1.00 98.75 177 GLN A N 1
ATOM 1381 C CA . GLN A 1 177 ? -0.070 -10.063 9.613 1.00 98.75 177 GLN A CA 1
ATOM 1382 C C . GLN A 1 177 ? -1.367 -9.877 8.812 1.00 98.75 177 GLN A C 1
ATOM 1384 O O . GLN A 1 177 ? -1.669 -10.702 7.951 1.00 98.75 177 GLN A O 1
ATOM 1389 N N . GLN A 1 178 ? -2.128 -8.805 9.059 1.00 98.75 178 GLN A N 1
ATOM 1390 C CA . GLN A 1 178 ? -3.321 -8.486 8.265 1.00 98.75 178 GLN A CA 1
ATOM 1391 C C . GLN A 1 178 ? -2.956 -8.199 6.801 1.00 98.75 178 GLN A C 1
ATOM 1393 O O . GLN A 1 178 ? -3.607 -8.734 5.905 1.00 98.75 178 GLN A O 1
ATOM 1398 N N . ILE A 1 179 ? -1.886 -7.431 6.559 1.00 98.75 179 ILE A N 1
ATOM 1399 C CA . ILE A 1 179 ? -1.368 -7.178 5.204 1.00 98.75 179 ILE A CA 1
ATOM 1400 C C . ILE A 1 179 ? -0.915 -8.493 4.559 1.00 98.75 179 ILE A C 1
ATOM 1402 O O . ILE A 1 179 ? -1.359 -8.819 3.461 1.00 98.75 179 ILE A O 1
ATOM 1406 N N . TYR A 1 180 ? -0.093 -9.293 5.248 1.00 98.69 180 TYR A N 1
ATOM 1407 C CA . TYR A 1 180 ? 0.364 -10.585 4.726 1.00 98.69 180 TYR A CA 1
ATOM 1408 C C . TYR A 1 180 ? -0.806 -11.495 4.329 1.00 98.69 180 TYR A C 1
ATOM 1410 O O . TYR A 1 180 ? -0.800 -12.083 3.247 1.00 98.69 180 TYR A O 1
ATOM 1418 N N . ASN A 1 181 ? -1.825 -11.598 5.189 1.00 98.69 181 ASN A N 1
ATOM 1419 C CA . ASN A 1 181 ? -3.001 -12.419 4.918 1.00 98.69 181 ASN A CA 1
ATOM 1420 C C . ASN A 1 181 ? -3.761 -11.915 3.690 1.00 98.69 181 ASN A C 1
ATOM 1422 O O . ASN A 1 181 ? -4.107 -12.731 2.841 1.00 98.69 181 ASN A O 1
ATOM 1426 N N . TYR A 1 182 ? -3.955 -10.601 3.557 1.00 98.75 182 TYR A N 1
ATOM 1427 C CA . TYR A 1 182 ? -4.596 -10.007 2.384 1.00 98.75 182 TYR A CA 1
ATOM 1428 C C . TYR A 1 182 ? -3.837 -10.336 1.089 1.00 98.75 182 TYR A C 1
ATOM 1430 O O . TYR A 1 182 ? -4.420 -10.861 0.143 1.00 98.75 182 TYR A O 1
ATOM 1438 N N . PHE A 1 183 ? -2.516 -10.143 1.068 1.00 98.75 183 PHE A N 1
ATOM 1439 C CA . PHE A 1 183 ? -1.688 -10.478 -0.097 1.00 98.75 183 PHE A CA 1
ATOM 1440 C C . PHE A 1 183 ? -1.742 -11.968 -0.448 1.00 98.75 183 PHE A C 1
ATOM 1442 O O . PHE A 1 183 ? -1.802 -12.339 -1.620 1.00 98.75 183 PHE A O 1
ATOM 1449 N N . LYS A 1 184 ? -1.746 -12.837 0.563 1.00 98.38 184 LYS A N 1
ATOM 1450 C CA . LYS A 1 184 ? -1.775 -14.287 0.365 1.00 98.38 184 LYS A CA 1
ATOM 1451 C C . LYS A 1 184 ? -3.135 -14.805 -0.096 1.00 98.38 184 LYS A C 1
ATOM 1453 O O . LYS A 1 184 ? -3.184 -15.686 -0.946 1.00 98.38 184 LYS A O 1
ATOM 1458 N N . GLN A 1 185 ? -4.216 -14.315 0.498 1.00 97.75 185 GLN A N 1
ATOM 1459 C CA . GLN A 1 185 ? -5.559 -14.876 0.334 1.00 97.75 185 GLN A CA 1
ATOM 1460 C C . GLN A 1 185 ? -6.332 -14.170 -0.780 1.00 97.75 185 GLN A C 1
ATOM 1462 O O . GLN A 1 185 ? -6.973 -14.826 -1.602 1.00 97.75 185 GLN A O 1
ATOM 1467 N N . GLU A 1 186 ? -6.230 -12.843 -0.845 1.00 98.06 186 GLU A N 1
ATOM 1468 C CA . GLU A 1 186 ? -7.020 -12.037 -1.772 1.00 98.06 186 GLU A CA 1
ATOM 1469 C C . GLU A 1 186 ? -6.281 -11.768 -3.074 1.00 98.06 186 GLU A C 1
ATOM 1471 O O . GLU A 1 186 ? -6.908 -11.871 -4.125 1.00 98.06 186 GLU A O 1
ATOM 1476 N N . LEU A 1 187 ? -4.970 -11.491 -3.030 1.00 98.12 187 LEU A N 1
ATOM 1477 C CA . LEU A 1 187 ? -4.192 -11.109 -4.221 1.00 98.12 187 LEU A CA 1
ATOM 1478 C C . LEU A 1 187 ? -3.411 -12.255 -4.881 1.00 98.12 187 LEU A C 1
ATOM 1480 O O . LEU A 1 187 ? -2.993 -12.114 -6.027 1.00 98.12 187 LEU A O 1
ATOM 1484 N N . ASP A 1 188 ? -3.246 -13.386 -4.190 1.00 98.00 188 ASP A N 1
ATOM 1485 C CA . ASP A 1 188 ? -2.395 -14.504 -4.623 1.00 98.00 188 ASP A CA 1
ATOM 1486 C C . ASP A 1 188 ? -0.958 -14.047 -4.954 1.00 98.00 188 ASP A C 1
ATOM 1488 O O . ASP A 1 188 ? -0.474 -14.113 -6.086 1.00 98.00 188 ASP A O 1
ATOM 1492 N N . VAL A 1 189 ? -0.280 -13.533 -3.924 1.00 97.94 189 VAL A N 1
ATOM 1493 C CA . VAL A 1 189 ? 1.127 -13.114 -3.984 1.00 97.94 189 VAL A CA 1
ATOM 1494 C C . VAL A 1 189 ? 2.055 -14.244 -4.440 1.00 97.94 189 VAL A C 1
ATOM 1496 O O . VAL A 1 189 ? 1.956 -15.385 -3.975 1.00 97.94 189 VAL A O 1
ATOM 1499 N N . LYS A 1 190 ? 3.001 -13.912 -5.324 1.00 97.31 190 LYS A N 1
ATOM 1500 C CA . LYS A 1 190 ? 4.035 -14.827 -5.825 1.00 97.31 190 LYS A CA 1
ATOM 1501 C C . LYS A 1 190 ? 5.416 -14.208 -5.672 1.00 97.31 190 LYS A C 1
ATOM 1503 O O . LYS A 1 190 ? 5.571 -13.019 -5.417 1.00 97.31 190 LYS A O 1
ATOM 1508 N N . SER A 1 191 ? 6.429 -15.045 -5.859 1.00 96.31 191 SER A N 1
ATOM 1509 C CA . SER A 1 191 ? 7.790 -14.556 -6.050 1.00 96.31 191 SER A CA 1
ATOM 1510 C C . SER A 1 191 ? 7.859 -13.692 -7.321 1.00 96.31 191 SER A C 1
ATOM 1512 O O . SER A 1 191 ? 7.216 -14.061 -8.310 1.00 96.31 191 SER A O 1
ATOM 1514 N N . PRO A 1 192 ? 8.650 -12.602 -7.331 1.00 95.94 192 PRO A N 1
ATOM 1515 C CA . PRO A 1 192 ? 8.717 -11.660 -8.449 1.00 95.94 192 PRO A CA 1
ATOM 1516 C C . PRO A 1 192 ? 9.075 -12.315 -9.792 1.00 95.94 192 PRO A C 1
ATOM 1518 O O . PRO A 1 192 ? 8.569 -11.889 -10.823 1.00 95.94 192 PRO A O 1
ATOM 1521 N N . TYR A 1 193 ? 9.836 -13.417 -9.789 1.00 95.94 193 TYR A N 1
ATOM 1522 C CA . TYR A 1 193 ? 10.185 -14.185 -10.997 1.00 95.94 193 TYR A CA 1
ATOM 1523 C C . TYR A 1 193 ? 8.981 -14.793 -11.740 1.00 95.94 193 TYR A C 1
ATOM 1525 O O . TYR A 1 193 ? 9.135 -15.265 -12.862 1.00 95.94 193 TYR A O 1
ATOM 1533 N N . HIS A 1 194 ? 7.796 -14.822 -11.120 1.00 96.06 194 HIS A N 1
ATOM 1534 C CA . HIS A 1 194 ? 6.564 -15.287 -11.763 1.00 96.06 194 HIS A CA 1
ATOM 1535 C C . HIS A 1 194 ? 5.859 -14.189 -12.563 1.00 96.06 194 HIS A C 1
ATOM 1537 O O . HIS A 1 194 ? 4.899 -14.495 -13.267 1.00 96.06 194 HIS A O 1
ATOM 1543 N N . ALA A 1 195 ? 6.291 -12.930 -12.453 1.00 95.50 195 ALA A N 1
ATOM 1544 C CA . ALA A 1 195 ? 5.708 -11.864 -13.246 1.00 95.50 195 ALA A CA 1
ATOM 1545 C C . ALA A 1 195 ? 6.053 -12.062 -14.732 1.00 95.50 195 ALA A C 1
ATOM 1547 O O . ALA A 1 195 ? 7.234 -12.229 -15.054 1.00 95.50 195 ALA A O 1
ATOM 1548 N N . PRO A 1 196 ? 5.072 -11.987 -15.651 1.00 94.50 196 PRO A N 1
ATOM 1549 C CA . PRO A 1 196 ? 5.296 -12.121 -17.089 1.00 94.50 196 PRO A CA 1
ATOM 1550 C C . PRO A 1 196 ? 6.384 -11.195 -17.643 1.00 94.50 196 PRO A C 1
ATOM 1552 O O . PRO A 1 196 ? 7.069 -11.566 -18.588 1.00 94.50 196 PRO A O 1
ATOM 1555 N N . ASN A 1 197 ? 6.559 -10.013 -17.045 1.00 92.75 197 ASN A N 1
ATOM 1556 C CA . ASN A 1 197 ? 7.541 -9.010 -17.452 1.00 92.75 197 ASN A CA 1
ATOM 1557 C C . ASN A 1 197 ? 8.803 -8.966 -16.575 1.00 92.75 197 ASN A C 1
ATOM 1559 O O . ASN A 1 197 ? 9.591 -8.038 -16.725 1.00 92.75 197 ASN A O 1
ATOM 1563 N N . TYR A 1 198 ? 9.017 -9.915 -15.652 1.00 92.75 198 TYR A N 1
ATOM 1564 C CA . TYR A 1 198 ? 10.138 -9.834 -14.702 1.00 92.75 198 TYR A CA 1
ATOM 1565 C C . TYR A 1 198 ? 11.502 -9.697 -15.395 1.00 92.75 198 TYR A C 1
ATOM 1567 O O . TYR A 1 198 ? 12.350 -8.907 -14.979 1.00 92.75 198 TYR A O 1
ATOM 1575 N N . ASN A 1 199 ? 11.718 -10.464 -16.468 1.00 91.12 199 ASN A N 1
ATOM 1576 C CA . ASN A 1 199 ? 12.990 -10.462 -17.192 1.00 91.12 199 ASN A CA 1
ATOM 1577 C C . ASN A 1 199 ? 13.268 -9.120 -17.879 1.00 91.12 199 ASN A C 1
ATOM 1579 O O . ASN A 1 199 ? 14.432 -8.727 -17.977 1.00 91.12 199 ASN A O 1
ATOM 1583 N N . ASP A 1 200 ? 12.203 -8.420 -18.266 1.00 89.00 200 ASP A N 1
ATOM 1584 C CA . ASP A 1 200 ? 12.247 -7.148 -18.978 1.00 89.00 200 ASP A CA 1
ATOM 1585 C C . ASP A 1 200 ? 12.388 -5.949 -18.024 1.00 89.00 200 ASP A C 1
ATOM 1587 O O . ASP A 1 200 ? 12.660 -4.837 -18.473 1.00 89.00 200 ASP A O 1
ATOM 1591 N N . LEU A 1 201 ? 12.231 -6.158 -16.707 1.00 89.62 201 LEU A N 1
ATOM 1592 C CA . LEU A 1 201 ? 12.414 -5.102 -15.713 1.00 89.62 201 LEU A CA 1
ATOM 1593 C C . LEU A 1 201 ? 13.849 -4.550 -15.737 1.00 89.62 201 LEU A C 1
ATOM 1595 O O . LEU A 1 201 ? 14.811 -5.332 -15.824 1.00 89.62 201 LEU A O 1
ATOM 1599 N N . PRO A 1 202 ? 14.014 -3.227 -15.560 1.00 90.06 202 PRO A N 1
ATOM 1600 C CA . PRO A 1 202 ? 15.322 -2.629 -15.384 1.00 90.06 202 PRO A CA 1
ATOM 1601 C C . PRO A 1 202 ? 15.917 -3.050 -14.044 1.00 90.06 202 PRO A C 1
ATOM 1603 O O . PRO A 1 202 ? 15.200 -3.409 -13.108 1.00 90.06 202 PRO A O 1
ATOM 1606 N N . ASP A 1 203 ? 17.239 -2.979 -13.922 1.00 90.69 203 ASP A N 1
ATOM 1607 C CA . ASP A 1 203 ? 17.901 -3.304 -12.657 1.00 90.69 203 ASP A CA 1
ATOM 1608 C C . ASP A 1 203 ? 17.575 -2.271 -11.567 1.00 90.69 203 ASP A C 1
ATOM 1610 O O . ASP A 1 203 ? 17.361 -2.638 -10.411 1.00 90.69 203 ASP A O 1
ATOM 1614 N N . ILE A 1 204 ? 17.474 -0.993 -11.949 1.00 89.06 204 ILE A N 1
ATOM 1615 C CA . ILE A 1 204 ? 17.187 0.156 -11.079 1.00 89.06 204 ILE A CA 1
ATOM 1616 C C . ILE A 1 204 ? 16.230 1.137 -11.770 1.00 89.06 204 ILE A C 1
ATOM 1618 O O . ILE A 1 204 ? 16.192 1.204 -12.996 1.00 89.06 204 ILE A O 1
ATOM 1622 N N . ASP A 1 205 ? 15.514 1.946 -10.988 1.00 84.44 205 ASP A N 1
ATOM 1623 C CA . ASP A 1 205 ? 14.762 3.094 -11.508 1.00 84.44 205 ASP A CA 1
ATOM 1624 C C . ASP A 1 205 ? 15.732 4.218 -11.922 1.00 84.44 205 ASP A C 1
ATOM 1626 O O . ASP A 1 205 ? 16.416 4.833 -11.095 1.00 84.44 205 ASP A O 1
ATOM 1630 N N . ASN A 1 206 ? 15.799 4.485 -13.226 1.00 81.62 206 ASN A N 1
ATOM 1631 C CA . ASN A 1 206 ? 16.645 5.523 -13.815 1.00 81.62 206 ASN A CA 1
ATOM 1632 C C . ASN A 1 206 ? 15.945 6.895 -13.922 1.00 81.62 206 ASN A C 1
ATOM 1634 O O . ASN A 1 206 ? 16.504 7.821 -14.520 1.00 81.62 206 ASN A O 1
ATOM 1638 N N . LYS A 1 207 ? 14.749 7.046 -13.335 1.00 80.12 207 LYS A N 1
ATOM 1639 C CA . LYS A 1 207 ? 13.908 8.254 -13.359 1.00 80.12 207 LYS A CA 1
ATOM 1640 C C . LYS A 1 207 ? 13.552 8.727 -14.765 1.00 80.12 207 LYS A C 1
ATOM 1642 O O . LYS A 1 207 ? 13.356 9.923 -15.002 1.00 80.12 207 LYS A O 1
ATOM 1647 N N . LYS A 1 208 ? 13.472 7.796 -15.708 1.00 78.12 208 LYS A N 1
ATOM 1648 C CA . LYS A 1 208 ? 12.921 8.017 -17.042 1.00 78.12 208 LYS A CA 1
ATOM 1649 C C . LYS A 1 208 ? 11.593 7.278 -17.112 1.00 78.12 208 LYS A C 1
ATOM 1651 O O . LYS A 1 208 ? 11.480 6.212 -16.545 1.00 78.12 208 LYS A O 1
ATOM 1656 N N . HIS A 1 209 ? 10.593 7.847 -17.784 1.00 76.50 209 HIS A N 1
ATOM 1657 C CA . HIS A 1 209 ? 9.313 7.157 -17.937 1.00 76.50 209 HIS A CA 1
ATOM 1658 C C . HIS A 1 209 ? 9.454 5.980 -18.905 1.00 76.50 209 HIS A C 1
ATOM 1660 O O . HIS A 1 209 ? 10.076 6.108 -19.964 1.00 76.50 209 HIS A O 1
ATOM 1666 N N . SER A 1 210 ? 8.788 4.879 -18.575 1.00 77.06 210 SER A N 1
ATOM 1667 C CA . SER A 1 210 ? 8.777 3.638 -19.352 1.00 77.06 210 SER A CA 1
ATOM 1668 C C . SER A 1 210 ? 8.139 3.830 -20.733 1.00 77.06 210 SER A C 1
ATOM 1670 O O . SER A 1 210 ? 8.604 3.321 -21.738 1.00 77.06 210 SER A O 1
ATOM 1672 N N . GLY A 1 211 ? 7.105 4.662 -20.803 1.00 77.00 211 GLY A N 1
ATOM 1673 C CA . GLY A 1 211 ? 6.259 4.851 -21.985 1.00 77.00 211 GLY A CA 1
ATOM 1674 C C . GLY A 1 211 ? 4.993 3.994 -21.931 1.00 77.00 211 GLY A C 1
ATOM 1675 O O . GLY A 1 211 ? 4.049 4.257 -22.676 1.00 77.00 211 GLY A O 1
ATOM 1676 N N . ILE A 1 212 ? 4.931 3.035 -21.001 1.00 80.25 212 ILE A N 1
ATOM 1677 C CA . ILE A 1 212 ? 3.714 2.310 -20.633 1.00 80.25 212 ILE A CA 1
ATOM 1678 C C . ILE A 1 212 ? 2.942 3.162 -19.636 1.00 80.25 212 ILE A C 1
ATOM 1680 O O . ILE A 1 212 ? 3.449 3.467 -18.563 1.00 80.25 212 ILE A O 1
ATOM 1684 N N . PHE A 1 213 ? 1.711 3.517 -19.993 1.00 83.81 213 PHE A N 1
ATOM 1685 C CA . PHE A 1 213 ? 0.797 4.230 -19.110 1.00 83.81 213 PHE A CA 1
ATOM 1686 C C . PHE A 1 213 ? -0.379 3.325 -18.749 1.00 83.81 213 PHE A C 1
ATOM 1688 O O . PHE A 1 213 ? -1.102 2.884 -19.649 1.00 83.81 213 PHE A O 1
ATOM 1695 N N . ASN A 1 214 ? -0.635 3.119 -17.457 1.00 88.06 214 ASN A N 1
ATOM 1696 C CA . ASN A 1 214 ? -1.888 2.522 -16.995 1.00 88.06 214 ASN A CA 1
ATOM 1697 C C . ASN A 1 214 ? -2.762 3.594 -16.350 1.00 88.06 214 ASN A C 1
ATOM 1699 O O . ASN A 1 214 ? -2.512 4.067 -15.249 1.00 88.06 214 ASN A O 1
ATOM 1703 N N . ARG A 1 215 ? -3.832 3.974 -17.046 1.00 89.25 215 ARG A N 1
ATOM 1704 C CA . ARG A 1 215 ? -4.807 4.961 -16.555 1.00 89.25 215 ARG A CA 1
ATOM 1705 C C . ARG A 1 215 ? -6.040 4.299 -15.953 1.00 89.25 215 ARG A C 1
ATOM 1707 O O . ARG A 1 215 ? -7.119 4.886 -15.968 1.00 89.25 215 ARG A O 1
ATOM 1714 N N . THR A 1 216 ? -5.908 3.053 -15.514 1.00 91.56 216 THR A N 1
ATOM 1715 C CA . THR A 1 216 ? -7.005 2.255 -14.980 1.00 91.56 216 THR A CA 1
ATOM 1716 C C . THR A 1 216 ? -6.580 1.568 -13.691 1.00 91.56 216 THR A C 1
ATOM 1718 O O . THR A 1 216 ? -5.398 1.377 -13.440 1.00 91.56 216 THR A O 1
ATOM 1721 N N . ILE A 1 217 ? -7.557 1.139 -12.896 1.00 92.69 217 ILE A N 1
ATOM 1722 C CA . ILE A 1 217 ? -7.313 0.282 -11.725 1.00 92.69 217 ILE A CA 1
ATOM 1723 C C . ILE A 1 217 ? -7.085 -1.188 -12.108 1.00 92.69 217 ILE A C 1
ATOM 1725 O O . ILE A 1 217 ? -6.863 -2.023 -11.236 1.00 92.69 217 ILE A O 1
ATOM 1729 N N . ASN A 1 218 ? -7.196 -1.524 -13.398 1.00 94.75 218 ASN A N 1
ATOM 1730 C CA . ASN A 1 218 ? -7.008 -2.888 -13.860 1.00 94.75 218 ASN A CA 1
ATOM 1731 C C . ASN A 1 218 ? -5.505 -3.169 -13.941 1.00 94.75 218 ASN A C 1
ATOM 1733 O O . ASN A 1 218 ? -4.774 -2.382 -14.549 1.00 94.75 218 ASN A O 1
ATOM 1737 N N . PRO A 1 219 ? -5.031 -4.268 -13.346 1.00 93.88 219 PRO A N 1
ATOM 1738 C CA . PRO A 1 219 ? -3.615 -4.580 -13.326 1.00 93.88 219 PRO A CA 1
ATOM 1739 C C . PRO A 1 219 ? -3.114 -5.019 -14.702 1.00 93.88 219 PRO A C 1
ATOM 1741 O O . PRO A 1 219 ? -3.842 -5.607 -15.503 1.00 93.88 219 PRO A O 1
ATOM 1744 N N . MET A 1 220 ? -1.835 -4.755 -14.949 1.00 92.25 220 MET A N 1
ATOM 1745 C CA . MET A 1 220 ? -1.092 -5.279 -16.092 1.00 92.25 220 MET A CA 1
ATOM 1746 C C . MET A 1 220 ? -0.179 -6.425 -15.640 1.00 92.25 220 MET A C 1
ATOM 1748 O O . MET A 1 220 ? 0.108 -6.564 -14.451 1.00 92.25 220 MET A O 1
ATOM 1752 N N . PHE A 1 221 ? 0.297 -7.230 -16.594 1.00 90.69 221 PHE A N 1
ATOM 1753 C CA . PHE A 1 221 ? 1.240 -8.329 -16.339 1.00 90.69 221 PHE A CA 1
ATOM 1754 C C . PHE A 1 221 ? 0.705 -9.377 -15.346 1.00 90.69 221 PHE A C 1
ATOM 1756 O O . PHE A 1 221 ? 1.415 -9.859 -14.466 1.00 90.69 221 PHE A O 1
ATOM 1763 N N . ILE A 1 222 ? -0.566 -9.744 -15.499 1.00 90.94 222 ILE A N 1
ATOM 1764 C CA . ILE A 1 222 ? -1.190 -10.885 -14.816 1.00 90.94 222 ILE A CA 1
ATOM 1765 C C . ILE A 1 222 ? -1.225 -12.118 -15.749 1.00 90.94 222 ILE A C 1
ATOM 1767 O O . ILE A 1 222 ? -1.132 -11.921 -16.964 1.00 90.94 222 ILE A O 1
ATOM 1771 N N . PRO A 1 223 ? -1.303 -13.358 -15.218 1.00 82.50 223 PRO A N 1
ATOM 1772 C CA . PRO A 1 223 ? -1.359 -14.594 -16.014 1.00 82.50 223 PRO A CA 1
ATOM 1773 C C . PRO A 1 223 ? -2.614 -14.755 -16.881 1.00 82.50 223 PRO A C 1
ATOM 1775 O O . PRO A 1 223 ? -3.671 -14.188 -16.520 1.00 82.50 223 PRO A O 1
#